Protein AF-A0A7X5TL36-F1 (afdb_monomer_lite)

Sequence (225 aa):
MQFSDALNAWIVAHNDGSRLSLSFYPPDFSTKIYNDVQLSTSTVEGPGIVSRPDKHSVASSTGQCSTLPIDVINATARNFPRMSPTNLAHIGIDVSAGMNCESMLPSQIANIYEGYGIKAAGLPLTFVVSGTRFQVDSIRPMKFLTKNFIEVTPEIFHAIPYGASLKVGAPVIGTTGQPAAFLLESAKWSVSGPKIIRDNKSSIKMVPLAEYDSYPTKHSLYLVQ

Foldseek 3Di:
DAAELLVCWDWDWDDPPFWTWIFTAHPVRPDTPDDIDTDPAGADDDKDKDDDPVRHFAADQQQDSLKGKIKIWGFRAADPPVRHGDDIDIDIDIDRPVGDPVPRQLQSLLVNQALEFEDEPPDFTFHRHPQATEGEPDCQLVLFLHPHYHYHYPVSVPSRHHDFYQAQQAEWEDEPPAAIFGCTPQATAGEPDCSSCVSSVYDYDYDPPVVVVPGHYDYHRYTDD

Radius of gyration: 21.25 Å; chains: 1; bounding box: 60×35×55 Å

Structure (mmCIF, N/CA/C/O backbone):
data_AF-A0A7X5TL36-F1
#
_entry.id   AF-A0A7X5TL36-F1
#
loop_
_atom_site.group_PDB
_atom_site.id
_atom_site.type_symbol
_atom_site.label_atom_id
_atom_site.label_alt_id
_atom_site.label_comp_id
_atom_site.label_asym_id
_atom_site.label_entity_id
_atom_site.label_seq_id
_atom_site.pdbx_PDB_ins_code
_atom_site.Cartn_x
_atom_site.Cartn_y
_atom_site.Cartn_z
_atom_site.occupancy
_atom_site.B_iso_or_equiv
_atom_site.auth_seq_id
_atom_site.auth_comp_id
_atom_site.auth_asym_id
_atom_site.auth_atom_id
_atom_site.pdbx_PDB_model_num
ATOM 1 N N . MET A 1 1 ? 10.780 -10.299 -10.315 1.00 92.94 1 MET A N 1
ATOM 2 C CA . MET A 1 1 ? 9.475 -9.882 -10.867 1.00 92.94 1 MET A CA 1
ATOM 3 C C . MET A 1 1 ? 8.684 -9.131 -9.806 1.00 92.94 1 MET A C 1
ATOM 5 O O . MET A 1 1 ? 8.943 -9.357 -8.626 1.00 92.94 1 MET A O 1
ATOM 9 N N . GLN A 1 2 ? 7.755 -8.277 -10.226 1.00 96.69 2 GLN A N 1
ATOM 10 C CA . GLN A 1 2 ? 6.767 -7.615 -9.366 1.00 96.69 2 GLN A CA 1
ATOM 11 C C . GLN A 1 2 ? 5.399 -7.595 -10.059 1.00 96.69 2 GLN A C 1
ATOM 13 O O . GLN A 1 2 ? 5.351 -7.685 -11.285 1.00 96.69 2 GLN A O 1
ATOM 18 N N . PHE A 1 3 ? 4.315 -7.453 -9.306 1.00 96.81 3 PHE A N 1
ATOM 19 C CA . PHE A 1 3 ? 2.972 -7.231 -9.833 1.00 96.81 3 PHE A CA 1
ATOM 20 C C . PHE A 1 3 ? 2.618 -5.744 -9.790 1.00 96.81 3 PHE A C 1
ATOM 22 O O . PHE A 1 3 ? 2.710 -5.116 -8.742 1.00 96.81 3 PHE A O 1
ATOM 29 N N . SER A 1 4 ? 2.200 -5.166 -10.908 1.00 94.69 4 SER A N 1
ATOM 30 C CA . SER A 1 4 ? 1.692 -3.799 -10.947 1.00 94.69 4 SER A CA 1
ATOM 31 C C . SER A 1 4 ? 0.177 -3.813 -10.866 1.00 94.69 4 SER A C 1
ATOM 33 O O . SER A 1 4 ? -0.483 -4.248 -11.808 1.00 94.69 4 SER A O 1
ATOM 35 N N . ASP A 1 5 ? -0.378 -3.276 -9.780 1.00 93.81 5 ASP A N 1
ATOM 36 C CA . ASP A 1 5 ? -1.821 -3.046 -9.680 1.00 93.81 5 ASP A CA 1
ATOM 37 C C . ASP A 1 5 ? -2.296 -2.053 -10.741 1.00 93.81 5 ASP A C 1
ATOM 39 O O . ASP A 1 5 ? -3.339 -2.250 -11.350 1.00 93.81 5 ASP A O 1
ATOM 43 N N . ALA A 1 6 ? -1.501 -1.022 -11.033 1.00 91.50 6 ALA A N 1
ATOM 44 C CA . ALA A 1 6 ? -1.841 0.000 -12.018 1.00 91.50 6 ALA A CA 1
ATOM 45 C C . ALA A 1 6 ? -1.978 -0.569 -13.446 1.00 91.50 6 ALA A C 1
ATOM 47 O O . ALA A 1 6 ? -2.883 -0.177 -14.179 1.00 91.50 6 ALA A O 1
ATOM 48 N N . LEU A 1 7 ? -1.143 -1.546 -13.821 1.00 91.50 7 LEU A N 1
ATOM 49 C CA . LEU A 1 7 ? -1.232 -2.234 -15.119 1.00 91.50 7 LEU A CA 1
ATOM 50 C C . LEU A 1 7 ? -2.043 -3.532 -15.079 1.00 91.50 7 LEU A C 1
ATOM 52 O O . LEU A 1 7 ? -2.303 -4.104 -16.136 1.00 91.50 7 LEU A O 1
ATOM 56 N N . ASN A 1 8 ? -2.402 -4.015 -13.887 1.00 91.50 8 ASN A N 1
ATOM 57 C CA . ASN A 1 8 ? -2.907 -5.368 -13.662 1.00 91.50 8 ASN A CA 1
ATOM 58 C C . ASN A 1 8 ? -2.019 -6.428 -14.348 1.00 91.50 8 ASN A C 1
ATOM 60 O O . ASN A 1 8 ? -2.496 -7.265 -15.114 1.00 91.50 8 ASN A O 1
ATOM 64 N N . ALA A 1 9 ? -0.702 -6.335 -14.138 1.00 94.31 9 ALA A N 1
ATOM 65 C CA . ALA A 1 9 ? 0.283 -7.098 -14.900 1.00 94.31 9 ALA A CA 1
ATOM 66 C C . ALA A 1 9 ? 1.555 -7.411 -14.104 1.00 94.31 9 ALA A C 1
ATOM 68 O O . ALA A 1 9 ? 2.030 -6.611 -13.299 1.00 94.31 9 ALA A O 1
ATOM 69 N N . TRP A 1 10 ? 2.164 -8.556 -14.398 1.00 96.62 10 TRP A N 1
ATOM 70 C CA . TRP A 1 10 ? 3.504 -8.915 -13.958 1.00 96.62 10 TRP A CA 1
ATOM 71 C C . TRP A 1 10 ? 4.568 -8.192 -14.772 1.00 96.62 10 TRP A C 1
ATOM 73 O O . TRP A 1 10 ? 4.559 -8.209 -16.001 1.00 96.62 10 TRP A O 1
ATOM 83 N N . ILE A 1 11 ? 5.544 -7.634 -14.066 1.00 96.38 11 ILE A N 1
ATOM 84 C CA . ILE A 1 11 ? 6.731 -7.003 -14.632 1.00 96.38 11 ILE A CA 1
ATOM 85 C C . ILE A 1 11 ? 7.924 -7.886 -14.315 1.00 96.38 11 ILE A C 1
ATOM 87 O O . ILE A 1 11 ? 8.276 -8.132 -13.152 1.00 96.38 11 ILE A O 1
ATOM 91 N N . VAL A 1 12 ? 8.557 -8.370 -15.373 1.00 95.31 12 VAL A N 1
ATOM 92 C CA . VAL A 1 12 ? 9.685 -9.288 -15.300 1.00 95.31 12 VAL A CA 1
ATOM 93 C C . VAL A 1 12 ? 10.910 -8.578 -15.846 1.00 95.31 12 VAL A C 1
ATOM 95 O O . VAL A 1 12 ? 11.010 -8.345 -17.046 1.00 95.31 12 VAL A O 1
ATOM 98 N N . ALA A 1 13 ? 11.843 -8.251 -14.955 1.00 94.00 13 ALA A N 1
ATOM 99 C CA . ALA A 1 13 ? 13.184 -7.854 -15.349 1.00 94.00 13 ALA A CA 1
ATOM 100 C C . ALA A 1 13 ? 13.992 -9.107 -15.704 1.00 94.00 13 ALA A C 1
ATOM 102 O O . ALA A 1 13 ? 14.014 -10.066 -14.927 1.00 94.00 13 ALA A O 1
ATOM 103 N N . HIS A 1 14 ? 14.646 -9.104 -16.860 1.00 91.44 14 HIS A N 1
ATOM 104 C CA . HIS A 1 14 ? 15.496 -10.198 -17.327 1.00 91.44 14 HIS A CA 1
ATOM 105 C C . HIS A 1 14 ? 16.650 -9.676 -18.188 1.00 91.44 14 HIS A C 1
ATOM 107 O O . HIS A 1 14 ? 16.689 -8.502 -18.548 1.00 91.44 14 HIS A O 1
ATOM 113 N N . ASN A 1 15 ? 17.623 -10.541 -18.464 1.00 86.19 15 ASN A N 1
ATOM 114 C CA . ASN A 1 15 ? 18.754 -10.247 -19.338 1.00 86.19 15 ASN A CA 1
ATOM 115 C C . ASN A 1 15 ? 18.675 -11.156 -20.569 1.00 86.19 15 ASN A C 1
ATOM 117 O O . ASN A 1 15 ? 18.626 -12.377 -20.418 1.00 86.19 15 ASN A O 1
ATOM 121 N N . ASP A 1 16 ? 18.694 -10.571 -21.764 1.00 74.31 16 ASP A N 1
ATOM 122 C CA . ASP A 1 16 ? 18.611 -11.282 -23.049 1.00 74.31 16 ASP A CA 1
ATOM 123 C C . ASP A 1 16 ? 19.981 -11.699 -23.625 1.00 74.31 16 ASP A C 1
ATOM 125 O O . ASP A 1 16 ? 20.090 -12.102 -24.782 1.00 74.31 16 ASP A O 1
ATOM 129 N N . GLY A 1 17 ? 21.038 -11.623 -22.812 1.00 68.19 17 GLY A N 1
ATOM 130 C CA . GLY A 1 17 ? 22.404 -12.018 -23.161 1.00 68.19 17 GLY A CA 1
ATOM 131 C C . GLY A 1 17 ? 23.364 -10.837 -23.298 1.00 68.19 17 GLY A C 1
ATOM 132 O O . GLY A 1 17 ? 24.575 -11.028 -23.204 1.00 68.19 17 GLY A O 1
ATOM 133 N N . SER A 1 18 ? 22.855 -9.612 -23.452 1.00 67.06 18 SER A N 1
ATOM 134 C CA . SER A 1 18 ? 23.684 -8.399 -23.362 1.00 67.06 18 SER A CA 1
ATOM 135 C C . SER A 1 18 ? 22.949 -7.178 -22.819 1.00 67.06 18 SER A C 1
ATOM 137 O O . SER A 1 18 ? 23.607 -6.226 -22.392 1.00 67.06 18 SER A O 1
ATOM 139 N N . ARG A 1 19 ? 21.610 -7.186 -22.825 1.00 78.06 19 ARG A N 1
ATOM 140 C CA . ARG A 1 19 ? 20.794 -6.050 -22.415 1.00 78.06 19 ARG A CA 1
ATOM 141 C C . ARG A 1 19 ? 19.832 -6.452 -21.318 1.00 78.06 19 ARG A C 1
ATOM 143 O O . ARG A 1 19 ? 19.240 -7.529 -21.306 1.00 78.06 19 ARG A O 1
ATOM 150 N N . LEU A 1 20 ? 19.680 -5.531 -20.383 1.00 88.88 20 LEU A N 1
ATOM 151 C CA . LEU A 1 20 ? 18.661 -5.606 -19.363 1.00 88.88 20 LEU A CA 1
ATOM 152 C C . LEU A 1 20 ? 17.324 -5.164 -19.969 1.00 88.88 20 LEU A C 1
ATOM 154 O O . LEU A 1 20 ? 17.240 -4.078 -20.537 1.00 88.88 20 LEU A O 1
ATOM 158 N N . SER A 1 21 ? 16.292 -5.985 -19.820 1.00 91.62 21 SER A N 1
ATOM 159 C CA . SER A 1 21 ? 14.978 -5.764 -20.422 1.00 91.62 21 SER A CA 1
ATOM 160 C C . SER A 1 21 ? 13.857 -5.988 -19.409 1.00 91.62 21 SER A C 1
ATOM 162 O O . SER A 1 21 ? 13.983 -6.787 -18.477 1.00 91.62 21 SER A O 1
ATOM 164 N N . LEU A 1 22 ? 12.743 -5.282 -19.599 1.00 93.88 22 LEU A N 1
ATOM 165 C CA . LEU A 1 22 ? 11.500 -5.473 -18.855 1.00 93.88 22 LEU A CA 1
ATOM 166 C C . LEU A 1 22 ? 10.426 -6.027 -19.785 1.00 93.88 22 LEU A C 1
ATOM 168 O O . LEU A 1 22 ? 10.114 -5.408 -20.799 1.00 93.88 22 LEU A O 1
ATOM 172 N N . SER A 1 23 ? 9.833 -7.154 -19.407 1.00 94.56 23 SER A N 1
ATOM 173 C CA . SER A 1 23 ? 8.655 -7.720 -20.068 1.00 94.56 23 SER A CA 1
ATOM 174 C C . SER A 1 23 ? 7.420 -7.591 -19.186 1.00 94.56 23 SER A C 1
ATOM 176 O O . SER A 1 23 ? 7.511 -7.681 -17.960 1.00 94.56 23 SER A O 1
ATOM 178 N N . PHE A 1 24 ? 6.263 -7.440 -19.827 1.00 95.31 24 PHE A N 1
ATOM 179 C CA . PHE A 1 24 ? 4.980 -7.218 -19.168 1.00 95.31 24 PHE A CA 1
ATOM 180 C C . PHE A 1 24 ? 4.013 -8.335 -19.538 1.00 95.31 24 PHE A C 1
ATOM 182 O O . PHE A 1 24 ? 3.717 -8.525 -20.719 1.00 95.31 24 PHE A O 1
ATOM 189 N N . TYR A 1 25 ? 3.520 -9.055 -18.535 1.00 96.62 25 TYR A N 1
ATOM 190 C CA . TYR A 1 25 ? 2.617 -10.188 -18.708 1.00 96.62 25 TYR A CA 1
ATOM 191 C C . TYR A 1 25 ? 1.310 -9.973 -17.942 1.00 96.62 25 TYR A C 1
ATOM 193 O O . TYR A 1 25 ? 1.340 -9.441 -16.836 1.00 96.62 25 TYR A O 1
ATOM 201 N N . PRO A 1 26 ? 0.167 -10.419 -18.475 1.00 95.62 26 PRO A N 1
ATOM 202 C CA . PRO A 1 26 ? -1.085 -10.461 -17.733 1.00 95.62 26 PRO A CA 1
ATOM 203 C C . PRO A 1 26 ? -0.975 -11.436 -16.546 1.00 95.62 26 PRO A C 1
ATOM 205 O O . PRO A 1 26 ? -0.032 -12.234 -16.492 1.00 95.62 26 PRO A O 1
ATOM 208 N N . PRO A 1 27 ? -1.928 -11.418 -15.594 1.00 94.94 27 PRO A N 1
ATOM 209 C CA . PRO A 1 27 ? -1.871 -12.262 -14.399 1.00 94.94 27 PRO A CA 1
ATOM 210 C C . PRO A 1 27 ? -1.764 -13.766 -14.698 1.00 94.94 27 PRO A C 1
ATOM 212 O O . PRO A 1 27 ? -1.204 -14.506 -13.893 1.00 94.94 27 PRO A O 1
ATOM 215 N N . ASP A 1 28 ? -2.264 -14.201 -15.858 1.00 95.69 28 ASP A N 1
ATOM 216 C CA . ASP A 1 28 ? -2.244 -15.587 -16.336 1.00 95.69 28 ASP A CA 1
ATOM 217 C C . ASP A 1 28 ? -1.003 -15.956 -17.175 1.00 95.69 28 ASP A C 1
ATOM 219 O O . ASP A 1 28 ? -0.885 -17.098 -17.614 1.00 95.69 28 ASP A O 1
ATOM 223 N N . PHE A 1 29 ? -0.078 -15.014 -17.401 1.00 95.50 29 PHE A N 1
ATOM 224 C CA . PHE A 1 29 ? 1.130 -15.185 -18.221 1.00 95.50 29 PHE A CA 1
ATOM 225 C C . PHE A 1 29 ? 0.891 -15.627 -19.678 1.00 95.50 29 PHE A C 1
ATOM 227 O O . PHE A 1 29 ? 1.817 -16.106 -20.331 1.00 95.50 29 PHE A O 1
ATOM 234 N N . SER A 1 30 ? -0.315 -15.436 -20.217 1.00 94.88 30 SER A N 1
ATOM 235 C CA . SER A 1 30 ? -0.697 -15.925 -21.550 1.00 94.88 30 SER A CA 1
ATOM 236 C C . SER A 1 30 ? 0.166 -15.369 -22.693 1.00 94.88 30 SER A C 1
ATOM 238 O O . SER A 1 30 ? 0.769 -16.129 -23.449 1.00 94.88 30 SER A O 1
ATOM 240 N N . THR A 1 31 ? 0.248 -14.045 -22.836 1.00 93.62 31 THR A N 1
ATOM 241 C CA . THR A 1 31 ? 1.088 -13.372 -23.840 1.00 93.62 31 THR A CA 1
ATOM 242 C C . THR A 1 31 ? 1.569 -12.021 -23.331 1.00 93.62 31 THR A C 1
ATOM 244 O O . THR A 1 31 ? 0.909 -11.402 -22.500 1.00 93.62 31 THR A O 1
ATOM 247 N N . LYS A 1 32 ? 2.705 -11.526 -23.836 1.00 93.62 32 LYS A N 1
ATOM 248 C CA . LYS A 1 32 ? 3.169 -10.173 -23.503 1.00 93.62 32 LYS A CA 1
ATOM 249 C C . LYS A 1 32 ? 2.115 -9.138 -23.910 1.00 93.62 32 LYS A C 1
ATOM 251 O O . LYS A 1 32 ? 1.611 -9.187 -25.030 1.00 93.62 32 LYS A O 1
ATOM 256 N N . ILE A 1 33 ? 1.817 -8.201 -23.010 1.00 92.06 33 ILE A N 1
ATOM 257 C CA . ILE A 1 33 ? 0.837 -7.119 -23.245 1.00 92.06 33 ILE A CA 1
ATOM 258 C C . ILE A 1 33 ? 1.480 -5.834 -23.780 1.00 92.06 33 ILE A C 1
ATOM 260 O O . ILE A 1 33 ? 0.792 -5.001 -24.360 1.00 92.06 33 ILE A O 1
ATOM 264 N N . TYR A 1 34 ? 2.800 -5.698 -23.632 1.00 90.25 34 TYR A N 1
ATOM 265 C 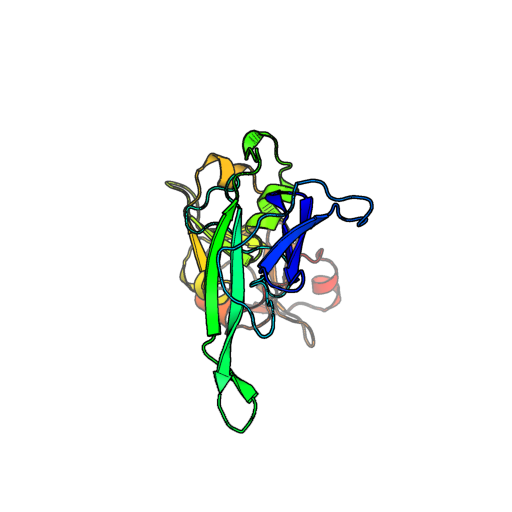CA . TYR A 1 34 ? 3.594 -4.591 -24.165 1.00 90.25 34 TYR A CA 1
ATOM 266 C C . TYR A 1 34 ? 4.908 -5.110 -24.756 1.00 90.25 34 TYR A C 1
ATOM 268 O O . TYR A 1 34 ? 5.369 -6.202 -24.412 1.00 90.25 34 TYR A O 1
ATOM 276 N N . ASN A 1 35 ? 5.524 -4.305 -25.627 1.00 90.56 35 ASN A N 1
ATOM 277 C CA . ASN A 1 35 ? 6.887 -4.551 -26.094 1.00 90.56 35 ASN A CA 1
ATOM 278 C C . ASN A 1 35 ? 7.879 -4.479 -24.929 1.00 90.56 35 ASN A C 1
ATOM 280 O O . ASN A 1 35 ? 7.664 -3.741 -23.964 1.00 90.56 35 ASN A O 1
ATOM 284 N N . ASP A 1 36 ? 8.983 -5.215 -25.049 1.00 91.19 36 ASP A N 1
ATOM 285 C CA . ASP A 1 36 ? 10.030 -5.177 -24.035 1.00 91.19 36 ASP A CA 1
ATOM 286 C C . ASP A 1 36 ? 10.654 -3.779 -23.958 1.00 91.19 36 ASP A C 1
ATOM 288 O O . ASP A 1 36 ? 11.031 -3.188 -24.974 1.00 91.19 36 ASP A O 1
ATOM 292 N N . VAL A 1 37 ? 10.794 -3.264 -22.739 1.00 90.56 37 VAL A N 1
ATOM 293 C CA . VAL A 1 37 ? 11.504 -2.008 -22.485 1.00 90.56 37 VAL A CA 1
ATOM 294 C C . VAL A 1 37 ? 12.964 -2.339 -22.217 1.00 90.56 37 VAL A C 1
ATOM 296 O O . VAL A 1 37 ? 13.280 -2.989 -21.222 1.00 90.56 37 VAL A O 1
ATOM 299 N N . GLN A 1 38 ? 13.852 -1.895 -23.105 1.00 89.69 38 GLN A N 1
ATOM 300 C CA . GLN A 1 38 ? 15.295 -2.065 -22.939 1.00 89.69 38 GLN A CA 1
ATOM 301 C C . GLN A 1 38 ? 15.854 -0.979 -22.020 1.00 89.69 38 GLN A C 1
ATOM 303 O O . GLN A 1 38 ? 15.659 0.212 -22.259 1.00 89.69 38 GLN A O 1
ATOM 308 N N . LEU A 1 39 ? 16.587 -1.393 -20.992 1.00 87.38 39 LEU A N 1
ATOM 309 C CA . LEU A 1 39 ? 17.289 -0.505 -20.077 1.00 87.38 39 LEU A CA 1
ATOM 310 C C . LEU A 1 39 ? 18.730 -0.319 -20.559 1.00 87.38 39 LEU A C 1
ATOM 312 O O . LEU A 1 39 ? 19.446 -1.282 -20.835 1.00 87.38 39 LEU A O 1
ATOM 316 N N . SER A 1 40 ? 19.168 0.936 -20.657 1.00 79.12 40 SER A N 1
ATOM 317 C CA . SER A 1 40 ? 20.491 1.315 -21.159 1.00 79.12 40 SER A CA 1
ATOM 318 C C . SER A 1 40 ? 21.584 1.102 -20.106 1.00 79.12 40 SER A C 1
ATOM 320 O O . SER A 1 40 ? 22.181 2.058 -19.613 1.00 79.12 40 SER A O 1
ATOM 322 N N . THR A 1 41 ? 21.837 -0.151 -19.735 1.00 75.69 41 THR A N 1
ATOM 323 C CA . THR A 1 41 ? 22.893 -0.521 -18.787 1.00 75.69 41 THR A CA 1
ATOM 324 C C . THR A 1 41 ? 23.599 -1.799 -19.215 1.00 75.69 41 THR A C 1
ATOM 326 O O . THR A 1 41 ? 22.997 -2.681 -19.832 1.00 75.69 41 THR A O 1
ATOM 329 N N . SER A 1 42 ? 24.874 -1.924 -18.849 1.00 78.81 42 SER A N 1
ATOM 330 C CA . SER A 1 42 ? 25.536 -3.223 -18.850 1.00 78.81 42 SER A CA 1
ATOM 331 C C . SER A 1 42 ? 25.009 -4.057 -17.685 1.00 78.81 42 SER A C 1
ATOM 333 O O . SER A 1 42 ? 24.679 -3.542 -16.618 1.00 78.81 42 SER A O 1
ATOM 335 N N . THR A 1 43 ? 24.935 -5.370 -17.860 1.00 81.69 43 THR A N 1
ATOM 336 C CA . THR A 1 43 ? 24.569 -6.278 -16.775 1.00 81.69 43 THR A CA 1
ATOM 337 C C . THR A 1 43 ? 25.446 -7.514 -16.826 1.00 81.69 43 THR A C 1
ATOM 339 O O . THR A 1 43 ? 25.640 -8.111 -17.883 1.00 81.69 43 THR A O 1
ATOM 342 N N . VAL A 1 44 ? 26.028 -7.872 -15.684 1.00 84.38 44 VAL A N 1
ATOM 343 C CA . VAL A 1 44 ? 26.839 -9.089 -15.553 1.00 84.38 44 VAL A CA 1
ATOM 344 C C . VAL A 1 44 ? 26.156 -10.141 -14.694 1.00 84.38 44 VAL A C 1
ATOM 346 O O . VAL A 1 44 ? 26.419 -11.327 -14.876 1.00 84.38 44 VAL A O 1
ATOM 349 N N . GLU A 1 45 ? 25.305 -9.715 -13.762 1.00 82.31 45 GLU A N 1
ATOM 350 C CA . GLU A 1 45 ? 24.495 -10.563 -12.893 1.00 82.31 45 GLU A CA 1
ATOM 351 C C . GLU A 1 45 ? 23.281 -9.774 -12.383 1.00 82.31 45 GLU A C 1
ATOM 353 O O . GLU A 1 45 ? 23.324 -8.546 -12.252 1.00 82.31 45 GLU A O 1
ATOM 358 N N . GLY A 1 46 ? 22.198 -10.490 -12.095 1.00 75.12 46 GLY A N 1
ATOM 359 C CA . GLY A 1 46 ? 20.868 -9.928 -11.883 1.00 75.12 46 GLY A CA 1
ATOM 360 C C . GLY A 1 46 ? 19.962 -10.194 -13.093 1.00 75.12 46 GLY A C 1
ATOM 361 O O . GLY A 1 46 ? 20.305 -11.038 -13.927 1.00 75.12 46 GLY A O 1
ATOM 362 N N . PRO A 1 47 ? 18.819 -9.495 -13.220 1.00 88.62 47 PRO A N 1
ATOM 363 C CA . PRO A 1 47 ? 18.371 -8.346 -12.419 1.00 88.62 47 PRO A CA 1
ATOM 364 C C . PRO A 1 47 ? 17.469 -8.678 -11.221 1.00 88.62 47 PRO A C 1
ATOM 366 O O . PRO A 1 47 ? 16.621 -9.569 -11.267 1.00 88.62 47 PRO A O 1
ATOM 369 N N . GLY A 1 48 ? 17.598 -7.876 -10.166 1.00 91.44 48 GLY A N 1
ATOM 370 C CA . GLY A 1 48 ? 16.584 -7.732 -9.127 1.00 91.44 48 GLY A CA 1
ATOM 371 C C . GLY A 1 48 ? 15.648 -6.575 -9.467 1.00 91.44 48 GLY A C 1
ATOM 372 O O . GLY A 1 48 ? 16.092 -5.548 -9.962 1.00 91.44 48 GLY A O 1
ATOM 373 N N . ILE A 1 49 ? 14.358 -6.725 -9.190 1.00 94.81 49 ILE A N 1
ATOM 374 C CA . ILE A 1 49 ? 13.377 -5.637 -9.288 1.00 94.81 49 ILE A CA 1
ATOM 375 C C . ILE A 1 49 ? 12.934 -5.282 -7.874 1.00 94.81 49 ILE A C 1
ATOM 377 O O . ILE A 1 49 ? 12.657 -6.182 -7.073 1.00 94.81 49 ILE A O 1
ATOM 381 N N . VAL A 1 50 ? 12.934 -3.993 -7.553 1.00 95.06 50 VAL A N 1
ATOM 382 C CA . VAL A 1 50 ? 12.446 -3.499 -6.267 1.00 95.06 50 VAL A CA 1
ATOM 383 C C . VAL A 1 50 ? 10.940 -3.683 -6.243 1.00 95.06 50 VAL A C 1
ATOM 385 O O . VAL A 1 50 ? 10.261 -3.371 -7.210 1.00 95.06 50 VAL A O 1
ATOM 388 N N . SER A 1 51 ? 10.424 -4.208 -5.140 1.00 96.12 51 SER A N 1
ATOM 389 C CA . SER A 1 51 ? 8.995 -4.393 -4.930 1.00 96.12 51 SER A CA 1
ATOM 390 C C . SER A 1 51 ? 8.670 -4.160 -3.463 1.00 96.12 51 SER A C 1
ATOM 392 O O . SER A 1 51 ? 9.538 -4.268 -2.590 1.00 96.12 51 SER A O 1
ATOM 394 N N . ARG A 1 52 ? 7.391 -3.949 -3.170 1.00 93.94 52 ARG A N 1
ATOM 395 C CA . ARG A 1 52 ? 6.864 -4.120 -1.818 1.00 93.94 52 ARG A CA 1
ATOM 396 C C . ARG A 1 52 ? 7.076 -5.568 -1.324 1.00 93.94 52 ARG A C 1
ATOM 398 O O . ARG A 1 52 ? 7.332 -6.470 -2.138 1.00 93.94 52 ARG A O 1
ATOM 405 N N . PRO A 1 53 ? 6.977 -5.826 -0.003 1.00 90.75 53 PRO A N 1
ATOM 406 C CA . PRO A 1 53 ? 7.128 -7.172 0.559 1.00 90.75 53 PRO A CA 1
ATOM 407 C C . PRO A 1 53 ? 6.149 -8.214 -0.003 1.00 90.75 53 PRO A C 1
ATOM 409 O O . PRO A 1 53 ? 6.507 -9.383 -0.114 1.00 90.75 53 PRO A O 1
ATOM 412 N N . ASP A 1 54 ? 4.952 -7.788 -0.408 1.00 91.06 54 ASP A N 1
ATOM 413 C CA . ASP A 1 54 ? 3.913 -8.603 -1.057 1.00 91.06 54 ASP A CA 1
ATOM 414 C C . ASP A 1 54 ? 4.176 -8.859 -2.556 1.00 91.06 54 ASP A C 1
ATOM 416 O O . ASP A 1 54 ? 3.366 -9.496 -3.219 1.00 91.06 54 ASP A O 1
ATOM 420 N N . LYS A 1 55 ? 5.321 -8.405 -3.087 1.00 95.50 55 LYS A N 1
ATOM 421 C CA . LYS A 1 55 ? 5.715 -8.459 -4.507 1.00 95.50 55 LYS A CA 1
ATOM 422 C C . LYS A 1 55 ? 4.929 -7.546 -5.438 1.00 95.50 55 LYS A C 1
ATOM 424 O O . LYS A 1 55 ? 5.089 -7.675 -6.649 1.00 95.50 55 LYS A O 1
ATOM 429 N N . HIS A 1 56 ? 4.184 -6.581 -4.914 1.00 96.50 56 HIS A N 1
ATOM 430 C CA . HIS A 1 56 ? 3.569 -5.544 -5.733 1.00 96.50 56 HIS A CA 1
ATOM 431 C C . HIS A 1 56 ? 4.524 -4.369 -5.993 1.00 96.50 56 HIS A C 1
ATOM 433 O O . HIS A 1 56 ? 5.522 -4.181 -5.289 1.00 96.50 56 HIS A O 1
ATOM 439 N N . SER A 1 57 ? 4.223 -3.579 -7.018 1.00 95.56 57 SER A N 1
ATOM 440 C CA . SER A 1 57 ? 4.942 -2.352 -7.343 1.00 95.56 57 SER A CA 1
ATOM 441 C C . SER A 1 57 ? 4.853 -1.326 -6.218 1.00 95.56 57 SER A C 1
ATOM 443 O O . SER A 1 57 ? 3.869 -1.249 -5.483 1.00 95.56 57 SER A O 1
ATOM 445 N N . VAL A 1 58 ? 5.903 -0.520 -6.086 1.00 95.12 58 VAL A N 1
ATOM 446 C CA . VAL A 1 58 ? 5.893 0.639 -5.190 1.00 95.12 58 VAL A CA 1
ATOM 447 C C . VAL A 1 58 ? 5.027 1.752 -5.787 1.00 95.12 58 VAL A C 1
ATOM 449 O O . VAL A 1 58 ? 4.926 1.888 -7.007 1.00 95.12 58 VAL A O 1
ATOM 452 N N . ALA A 1 59 ? 4.384 2.548 -4.936 1.00 94.12 59 ALA A N 1
ATOM 453 C CA . ALA A 1 59 ? 3.600 3.694 -5.386 1.00 94.12 59 ALA A CA 1
ATOM 454 C C . ALA A 1 59 ? 4.512 4.845 -5.849 1.00 94.12 59 ALA A C 1
ATOM 456 O O . ALA A 1 59 ? 5.604 5.034 -5.306 1.00 94.12 59 ALA A O 1
ATOM 457 N N . SER A 1 60 ? 4.053 5.639 -6.826 1.00 92.56 60 SER A N 1
ATOM 458 C CA . SER A 1 60 ? 4.784 6.825 -7.292 1.00 92.56 60 SER A CA 1
ATOM 459 C C . SER A 1 60 ? 4.990 7.830 -6.159 1.00 92.56 60 SER A C 1
ATOM 461 O O . SER A 1 60 ? 4.055 8.160 -5.428 1.00 92.56 60 SER A O 1
ATOM 463 N N . SER A 1 61 ? 6.199 8.383 -6.059 1.00 89.69 61 SER A N 1
ATOM 464 C CA . SER A 1 61 ? 6.531 9.447 -5.102 1.00 89.69 61 SER A CA 1
ATOM 465 C C . SER A 1 61 ? 5.752 10.742 -5.355 1.00 89.69 61 SER A C 1
ATOM 467 O O . SER A 1 61 ? 5.529 11.513 -4.426 1.00 89.69 61 SER A O 1
ATOM 469 N N . THR A 1 62 ? 5.292 10.957 -6.592 1.00 88.50 62 THR A N 1
ATOM 470 C CA . THR A 1 62 ? 4.409 12.075 -6.974 1.00 88.50 62 THR A CA 1
ATOM 471 C C . THR A 1 62 ? 2.946 11.837 -6.597 1.00 88.50 62 THR A C 1
ATOM 473 O O . THR A 1 62 ? 2.104 12.708 -6.801 1.00 88.50 62 THR A O 1
ATOM 476 N N . GLY A 1 63 ? 2.629 10.634 -6.110 1.00 86.56 63 GLY A N 1
ATOM 477 C CA . GLY A 1 63 ? 1.286 10.205 -5.748 1.00 86.56 63 GLY A CA 1
ATOM 478 C C . GLY A 1 63 ? 0.316 10.051 -6.904 1.00 86.56 63 GLY A C 1
ATOM 479 O O . GLY A 1 63 ? -0.854 9.771 -6.660 1.00 86.56 63 GLY A O 1
ATOM 480 N N . GLN A 1 64 ? 0.774 10.173 -8.147 1.00 88.62 64 GLN A N 1
ATOM 481 C CA . GLN A 1 64 ? -0.036 9.886 -9.321 1.00 88.62 64 GLN A CA 1
ATOM 482 C C . GLN A 1 64 ? -0.131 8.378 -9.543 1.00 88.62 64 GLN A C 1
ATOM 484 O O . GLN A 1 64 ? 0.882 7.686 -9.608 1.00 88.62 64 GLN A O 1
ATOM 489 N N . CYS A 1 65 ? -1.349 7.868 -9.707 1.00 87.81 65 CYS A N 1
ATOM 490 C CA . CYS A 1 65 ? -1.570 6.454 -10.010 1.00 87.81 65 CYS A CA 1
ATOM 491 C C . CYS A 1 65 ? -1.422 6.132 -11.515 1.00 87.81 65 CYS A C 1
ATOM 493 O O . CYS A 1 65 ? -1.374 4.969 -11.905 1.00 87.81 65 CYS A O 1
ATOM 495 N N . SER A 1 66 ? -1.306 7.164 -12.361 1.00 87.81 66 SER A N 1
ATOM 496 C CA . SER A 1 66 ? -1.028 7.072 -13.802 1.00 87.81 66 SER A CA 1
ATOM 497 C C . SER A 1 66 ? 0.447 6.828 -14.134 1.00 87.81 66 SER A C 1
ATOM 499 O O . SER A 1 66 ? 0.796 6.650 -15.301 1.00 87.81 66 SER A O 1
ATOM 501 N N . THR A 1 67 ? 1.313 6.840 -13.120 1.00 90.31 67 THR A N 1
ATOM 502 C CA . THR A 1 67 ? 2.759 6.683 -13.265 1.00 90.31 67 THR A CA 1
ATOM 503 C C . THR A 1 67 ? 3.213 5.512 -12.414 1.00 90.31 67 THR A C 1
ATOM 505 O O . THR A 1 67 ? 2.972 5.470 -11.209 1.00 90.31 67 THR A O 1
ATOM 508 N N . LEU A 1 68 ? 3.884 4.560 -13.051 1.00 92.44 68 LEU A N 1
ATOM 509 C CA . LEU A 1 68 ? 4.403 3.370 -12.408 1.00 92.44 68 LEU A CA 1
ATOM 510 C C . LEU A 1 68 ? 5.928 3.461 -12.298 1.00 92.44 68 LEU A C 1
ATOM 512 O O . LEU A 1 68 ? 6.601 3.262 -13.314 1.00 92.44 68 LEU A O 1
ATOM 516 N N . PRO A 1 69 ? 6.479 3.710 -11.099 1.00 94.06 69 PRO A N 1
ATOM 517 C CA . PRO A 1 69 ? 7.913 3.606 -10.887 1.00 94.06 69 PRO A CA 1
ATOM 518 C C . PRO A 1 69 ? 8.345 2.136 -10.941 1.00 94.06 69 PRO A C 1
ATOM 520 O O . PRO A 1 69 ? 7.732 1.246 -10.339 1.00 94.06 69 PRO A O 1
ATOM 523 N N . ILE A 1 70 ? 9.418 1.872 -11.675 1.00 94.81 70 ILE A N 1
ATOM 524 C CA . ILE A 1 70 ? 10.070 0.570 -11.741 1.00 94.81 70 ILE A CA 1
ATOM 525 C C . ILE A 1 70 ? 11.550 0.783 -11.479 1.00 94.81 70 ILE A C 1
ATOM 527 O O . ILE A 1 70 ? 12.268 1.350 -12.300 1.00 94.81 70 ILE A O 1
ATOM 531 N N . ASP A 1 71 ? 11.998 0.257 -10.350 1.00 94.69 71 ASP A N 1
ATOM 532 C CA . ASP A 1 71 ? 13.388 0.298 -9.934 1.00 94.69 71 ASP A CA 1
ATOM 533 C C . ASP A 1 71 ? 14.027 -1.080 -10.121 1.00 94.69 71 ASP A C 1
ATOM 535 O O . ASP A 1 71 ? 13.537 -2.105 -9.630 1.00 94.69 71 ASP A O 1
ATOM 539 N N . VAL A 1 72 ? 15.141 -1.112 -10.845 1.00 94.19 72 VAL A N 1
ATOM 540 C CA . VAL A 1 72 ? 15.901 -2.324 -11.146 1.00 94.19 72 VAL A CA 1
ATOM 541 C C . VAL A 1 72 ? 17.300 -2.208 -10.563 1.00 94.19 72 VAL A C 1
ATOM 543 O O . VAL A 1 72 ? 17.959 -1.175 -10.672 1.00 94.19 72 VAL A O 1
ATOM 546 N N . ILE A 1 73 ? 17.760 -3.288 -9.941 1.00 92.25 73 ILE A N 1
ATOM 547 C CA . ILE A 1 73 ? 19.097 -3.413 -9.375 1.00 92.25 73 ILE A CA 1
ATOM 548 C C . ILE A 1 73 ? 19.836 -4.514 -10.122 1.00 92.25 73 ILE A C 1
ATOM 550 O O . ILE A 1 73 ? 19.346 -5.640 -10.250 1.00 92.25 73 ILE A O 1
ATOM 554 N N . ASN A 1 74 ? 21.041 -4.215 -10.589 1.00 92.00 74 ASN A N 1
ATOM 555 C CA . ASN A 1 74 ? 21.891 -5.195 -11.250 1.00 92.00 74 ASN A CA 1
ATOM 556 C C . ASN A 1 74 ? 23.371 -4.937 -10.962 1.00 92.00 74 ASN A C 1
ATOM 558 O O . ASN A 1 74 ? 23.777 -3.816 -10.664 1.00 92.00 74 ASN A O 1
AT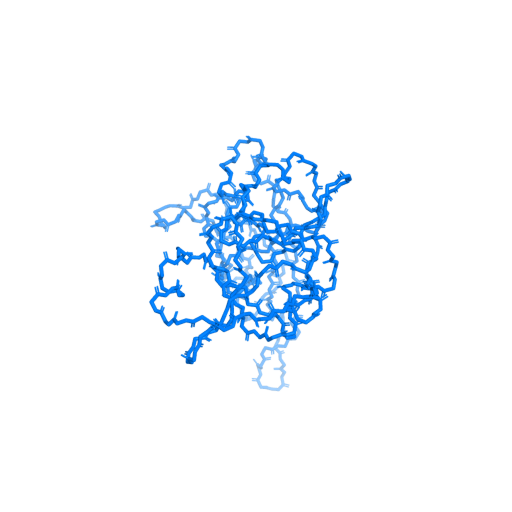OM 562 N N . ALA A 1 75 ? 24.195 -5.976 -11.067 1.00 90.56 75 ALA A N 1
ATOM 563 C CA . ALA A 1 75 ? 25.641 -5.807 -11.066 1.00 90.56 75 ALA A CA 1
ATOM 564 C C . ALA A 1 75 ? 26.111 -5.436 -12.476 1.00 90.56 75 ALA A C 1
ATOM 566 O O . ALA A 1 75 ? 25.673 -6.035 -13.463 1.00 90.56 75 ALA A O 1
ATOM 567 N N . THR A 1 76 ? 27.030 -4.476 -12.569 1.00 89.69 76 THR A N 1
ATOM 568 C CA . THR A 1 76 ? 27.524 -3.947 -13.856 1.00 89.69 76 THR A CA 1
ATOM 569 C C . THR A 1 76 ? 28.976 -4.322 -14.150 1.00 89.69 76 THR A C 1
ATOM 571 O O . THR A 1 76 ? 29.434 -4.149 -15.279 1.00 89.69 76 THR A O 1
ATOM 574 N N . ALA A 1 77 ? 29.703 -4.858 -13.163 1.00 89.12 77 ALA A N 1
ATOM 575 C CA . ALA A 1 77 ? 31.104 -5.245 -13.294 1.00 89.12 77 ALA A CA 1
ATOM 576 C C . ALA A 1 77 ? 31.407 -6.557 -12.560 1.00 89.12 77 ALA A C 1
ATOM 578 O O . ALA A 1 77 ? 30.649 -7.000 -11.699 1.00 89.12 77 ALA A O 1
ATOM 579 N N . ARG A 1 78 ? 32.545 -7.174 -12.888 1.00 89.94 78 ARG A N 1
ATOM 580 C CA . ARG A 1 78 ? 33.117 -8.294 -12.130 1.00 89.94 78 ARG A CA 1
ATOM 581 C C . ARG A 1 78 ? 34.489 -7.892 -11.606 1.00 89.94 78 ARG A C 1
ATOM 583 O O . ARG A 1 78 ? 35.257 -7.257 -12.324 1.00 89.94 78 ARG A O 1
ATOM 590 N N . ASN A 1 79 ? 34.807 -8.251 -10.365 1.00 90.31 79 ASN A N 1
ATOM 591 C CA . ASN A 1 79 ? 36.159 -8.057 -9.841 1.00 90.31 79 ASN A CA 1
ATOM 592 C C . ASN A 1 79 ? 37.117 -9.153 -10.336 1.00 90.31 79 ASN A C 1
ATOM 594 O O . ASN A 1 79 ? 36.712 -10.273 -10.628 1.00 90.31 79 ASN A O 1
ATOM 598 N N . PHE A 1 80 ? 38.413 -8.854 -10.396 1.00 82.25 80 PHE A N 1
ATOM 599 C CA . PHE A 1 80 ? 39.458 -9.847 -10.663 1.00 82.25 80 PHE A CA 1
ATOM 600 C C . PHE A 1 80 ? 40.228 -10.157 -9.366 1.00 82.25 80 PHE A C 1
ATOM 602 O O . PHE A 1 80 ? 40.384 -9.251 -8.545 1.00 82.25 80 PHE A O 1
ATOM 609 N N . PRO A 1 81 ? 40.711 -11.396 -9.128 1.00 88.31 81 PRO A N 1
ATOM 610 C CA . PRO A 1 81 ? 40.592 -12.613 -9.948 1.00 88.31 81 PRO A CA 1
ATOM 611 C C . PRO A 1 81 ? 39.319 -13.428 -9.694 1.00 88.31 81 PRO A C 1
ATOM 613 O O . PRO A 1 81 ? 39.080 -14.422 -10.370 1.00 88.31 81 PRO A O 1
ATOM 616 N N . ARG A 1 82 ? 38.507 -13.046 -8.702 1.00 85.44 82 ARG A N 1
ATOM 617 C CA . ARG A 1 82 ? 37.389 -13.872 -8.218 1.00 85.44 82 ARG A CA 1
ATOM 618 C C . ARG A 1 82 ? 36.158 -13.856 -9.128 1.00 85.44 82 ARG A C 1
ATOM 620 O O . ARG A 1 82 ? 35.232 -14.621 -8.876 1.00 85.44 82 ARG A O 1
ATOM 627 N N . MET A 1 83 ? 36.127 -12.987 -10.141 1.00 87.62 83 MET A N 1
ATOM 628 C CA . MET A 1 83 ? 35.007 -12.787 -11.072 1.00 87.62 83 MET A CA 1
ATOM 629 C C . MET A 1 83 ? 33.665 -12.535 -10.371 1.00 87.62 83 MET A C 1
ATOM 631 O O . MET A 1 83 ? 32.596 -12.761 -10.946 1.00 87.62 83 MET A O 1
ATOM 635 N N . SER A 1 84 ? 33.706 -12.055 -9.126 1.00 89.19 84 SER A N 1
ATOM 636 C CA . SER A 1 84 ? 32.512 -11.806 -8.327 1.00 89.19 84 SER A CA 1
ATOM 637 C C . SER A 1 84 ? 31.805 -10.559 -8.854 1.00 89.19 84 SER A C 1
ATOM 639 O O . SER A 1 84 ? 32.491 -9.578 -9.159 1.00 89.19 84 SER A O 1
ATOM 641 N N . PRO A 1 85 ? 30.467 -10.565 -8.957 1.00 88.88 85 PRO A N 1
ATOM 642 C CA . PRO A 1 85 ? 29.712 -9.385 -9.350 1.00 88.88 85 PRO A CA 1
ATOM 643 C C . PRO A 1 85 ? 29.957 -8.240 -8.377 1.00 88.88 85 PRO A C 1
ATOM 645 O O . PRO A 1 85 ? 29.905 -8.405 -7.158 1.00 88.88 85 PRO A O 1
ATOM 648 N N . THR A 1 86 ? 30.227 -7.072 -8.930 1.00 89.56 86 THR A N 1
ATOM 649 C CA . THR A 1 86 ? 30.450 -5.832 -8.202 1.00 89.56 86 THR A CA 1
ATOM 650 C C . THR A 1 86 ? 29.747 -4.684 -8.916 1.00 89.56 86 THR A C 1
ATOM 652 O O . THR A 1 86 ? 29.117 -4.861 -9.963 1.00 89.56 86 THR A O 1
ATOM 655 N N . ASN A 1 87 ? 29.854 -3.491 -8.327 1.00 90.56 87 ASN A N 1
ATOM 656 C CA . ASN A 1 87 ? 29.291 -2.263 -8.872 1.00 90.56 87 ASN A CA 1
ATOM 657 C C . ASN A 1 87 ? 27.776 -2.387 -9.108 1.00 90.56 87 ASN A C 1
ATOM 659 O O . ASN A 1 87 ? 27.303 -2.413 -10.248 1.00 90.56 87 ASN A O 1
ATOM 663 N N . LEU A 1 88 ? 27.035 -2.534 -8.003 1.00 90.31 88 LEU A N 1
ATOM 664 C CA . LEU A 1 88 ? 25.575 -2.546 -8.019 1.00 90.31 88 LEU A CA 1
ATOM 665 C C . LEU A 1 88 ? 25.072 -1.201 -8.547 1.00 90.31 88 LEU A C 1
ATOM 667 O O . LEU A 1 88 ? 25.320 -0.161 -7.938 1.00 90.31 88 LEU A O 1
ATOM 671 N N . ALA A 1 89 ? 24.374 -1.241 -9.674 1.00 89.62 89 ALA A N 1
ATOM 672 C CA . ALA A 1 89 ? 23.669 -0.107 -10.235 1.00 89.62 89 ALA A CA 1
ATOM 673 C C . ALA A 1 89 ? 22.193 -0.168 -9.848 1.00 89.62 89 ALA A C 1
ATOM 675 O O . ALA A 1 89 ? 21.607 -1.247 -9.741 1.00 89.62 89 ALA A O 1
ATOM 676 N N . HIS A 1 90 ? 21.614 1.013 -9.657 1.00 92.81 90 HIS A N 1
ATOM 677 C CA . HIS A 1 90 ? 20.192 1.223 -9.445 1.00 92.81 90 HIS A CA 1
ATOM 678 C C . HIS A 1 90 ? 19.642 2.042 -10.611 1.00 92.81 90 HIS A C 1
ATOM 680 O O . HIS A 1 90 ? 20.175 3.110 -10.916 1.00 92.81 90 HIS A O 1
ATOM 686 N N . ILE A 1 91 ? 18.612 1.527 -11.274 1.00 91.38 91 ILE A N 1
ATOM 687 C CA . ILE A 1 91 ? 18.020 2.115 -12.475 1.00 91.38 91 ILE A CA 1
ATOM 688 C C . ILE A 1 91 ? 16.530 2.268 -12.226 1.00 91.38 91 ILE A C 1
ATOM 690 O O . ILE A 1 91 ? 15.807 1.273 -12.213 1.00 91.38 91 ILE A O 1
ATOM 694 N N . GLY A 1 92 ? 16.097 3.511 -12.048 1.00 91.69 92 GLY A N 1
ATOM 695 C CA . GLY A 1 92 ? 14.688 3.865 -11.972 1.00 91.69 92 GLY A CA 1
ATOM 696 C C . GLY A 1 92 ? 14.164 4.269 -13.342 1.00 91.69 92 GLY A C 1
ATOM 697 O O . GLY A 1 92 ? 14.806 5.046 -14.054 1.00 91.69 92 GLY A O 1
ATOM 698 N N . ILE A 1 93 ? 13.000 3.748 -13.707 1.00 91.38 93 ILE A N 1
ATOM 699 C CA . ILE A 1 93 ? 12.207 4.243 -14.828 1.00 91.38 93 ILE A CA 1
ATOM 700 C C . ILE A 1 93 ? 10.781 4.516 -14.363 1.00 91.38 93 ILE A C 1
ATOM 702 O O . ILE A 1 93 ? 10.241 3.787 -13.534 1.00 91.38 93 ILE A O 1
ATOM 706 N N . ASP A 1 94 ? 10.152 5.521 -14.956 1.00 91.81 94 ASP A N 1
ATOM 707 C CA . ASP A 1 94 ? 8.735 5.798 -14.765 1.00 91.81 94 ASP A CA 1
ATOM 708 C C . ASP A 1 94 ? 7.977 5.412 -16.032 1.00 91.81 94 ASP A C 1
ATOM 710 O O . ASP A 1 94 ? 8.252 5.912 -17.125 1.00 91.81 94 ASP A O 1
ATOM 714 N N . VAL A 1 95 ? 7.023 4.495 -15.893 1.00 88.94 95 VAL A N 1
ATOM 715 C CA . VAL A 1 95 ? 6.188 4.026 -16.999 1.00 88.94 95 VAL A CA 1
ATOM 716 C C . VAL A 1 95 ? 4.814 4.674 -16.909 1.00 88.94 95 VAL A C 1
ATOM 718 O O . VAL A 1 95 ? 4.119 4.543 -15.905 1.00 88.94 95 VAL A O 1
ATOM 721 N N . SER A 1 96 ? 4.393 5.323 -17.991 1.00 82.94 96 SER A N 1
ATOM 722 C CA . SER A 1 96 ? 3.051 5.880 -18.188 1.00 82.94 96 SER A CA 1
ATOM 723 C C . SER A 1 96 ? 2.362 5.167 -19.358 1.00 82.94 96 SER A C 1
ATOM 725 O O . SER A 1 96 ? 2.082 5.744 -20.405 1.00 82.94 96 SER A O 1
ATOM 727 N N . ALA A 1 97 ? 2.127 3.858 -19.229 1.00 76.44 97 ALA A N 1
ATOM 728 C CA . ALA A 1 97 ? 1.561 3.025 -20.299 1.00 76.44 97 ALA A CA 1
ATOM 729 C C . ALA A 1 97 ? 0.039 3.229 -20.463 1.00 76.44 97 ALA A C 1
ATOM 731 O O . ALA A 1 97 ? -0.746 2.306 -20.272 1.00 76.44 97 ALA A O 1
ATOM 732 N N . GLY A 1 98 ? -0.391 4.460 -20.761 1.00 73.44 98 GLY A N 1
ATOM 733 C CA . GLY A 1 98 ? -1.803 4.807 -20.968 1.00 73.44 98 GLY A CA 1
ATOM 734 C C . GLY A 1 98 ? -2.685 4.677 -19.719 1.00 73.44 98 GLY A C 1
ATOM 735 O O . GLY A 1 98 ? -3.906 4.644 -19.835 1.00 73.44 98 GLY A O 1
ATOM 736 N N . MET A 1 99 ? -2.082 4.586 -18.530 1.00 83.50 99 MET A N 1
ATOM 737 C CA . MET A 1 99 ? -2.801 4.482 -17.263 1.00 83.50 99 MET A CA 1
ATOM 738 C C . MET A 1 99 ? -3.541 5.786 -16.956 1.00 83.50 99 MET A C 1
ATOM 740 O O . MET A 1 99 ? -2.948 6.864 -16.981 1.00 83.50 99 MET A O 1
ATOM 744 N N . ASN A 1 100 ? -4.822 5.675 -16.610 1.00 86.06 100 ASN A N 1
ATOM 745 C CA . ASN A 1 100 ? -5.639 6.787 -16.141 1.00 86.06 100 ASN A CA 1
ATOM 746 C C . ASN A 1 100 ? -6.297 6.407 -14.811 1.00 86.06 100 ASN A C 1
ATOM 748 O O . ASN A 1 100 ? -7.003 5.404 -14.732 1.00 86.06 100 ASN A O 1
ATOM 752 N N . CYS A 1 101 ? -6.086 7.228 -13.781 1.00 86.44 101 CYS A N 1
ATOM 753 C CA . CYS A 1 101 ? -6.688 7.029 -12.467 1.00 86.44 101 CYS A CA 1
ATOM 754 C C . CYS A 1 101 ? -8.215 6.990 -12.505 1.00 86.44 101 CYS A C 1
ATOM 756 O O . CYS A 1 101 ? -8.820 6.227 -11.762 1.00 86.44 101 CYS A O 1
ATOM 758 N N . GLU A 1 102 ? -8.843 7.768 -13.384 1.00 86.69 102 GLU A N 1
ATOM 759 C CA . GLU A 1 102 ? -10.303 7.858 -13.470 1.00 86.69 102 GLU A CA 1
ATOM 760 C C . GLU A 1 102 ? -10.950 6.577 -14.010 1.00 86.69 102 GLU A C 1
ATOM 762 O O . GLU A 1 102 ? -12.097 6.285 -13.683 1.00 86.69 102 GLU A O 1
ATOM 767 N N . SER A 1 103 ? -10.228 5.798 -14.825 1.00 87.69 103 SER A N 1
ATOM 768 C CA . SER A 1 103 ? -10.743 4.550 -15.401 1.00 87.69 103 SER A CA 1
ATOM 769 C C . SER A 1 103 ? -10.394 3.309 -14.578 1.00 87.69 103 SER A C 1
ATOM 771 O O . SER A 1 103 ? -10.810 2.208 -14.938 1.00 87.69 103 SER A O 1
ATOM 773 N N . MET A 1 104 ? -9.608 3.453 -13.507 1.00 91.25 104 MET A N 1
ATOM 774 C CA . MET A 1 104 ? -9.255 2.343 -12.624 1.00 91.25 104 MET A CA 1
ATOM 775 C C . MET A 1 104 ? -10.393 2.017 -11.660 1.00 91.25 104 MET A C 1
ATOM 777 O O . MET A 1 104 ? -11.113 2.891 -11.176 1.00 91.25 104 MET A O 1
ATOM 781 N N . LEU A 1 105 ? -10.520 0.735 -11.321 1.00 93.12 105 LEU A N 1
ATOM 782 C CA . LEU A 1 105 ? -11.441 0.317 -10.269 1.00 93.12 105 LEU A CA 1
ATOM 783 C C . LEU A 1 105 ? -10.969 0.855 -8.904 1.00 93.12 105 LEU A C 1
ATOM 785 O O . LEU A 1 105 ? -9.765 0.854 -8.635 1.00 93.12 105 LEU A O 1
ATOM 789 N N . PRO A 1 106 ? -11.884 1.209 -7.981 1.00 94.19 106 PRO A N 1
ATOM 790 C CA . PRO A 1 106 ? -11.532 1.618 -6.617 1.00 94.19 106 PRO A CA 1
ATOM 791 C C . PRO A 1 106 ? -10.575 0.657 -5.897 1.00 94.19 106 PRO A C 1
ATOM 793 O O . PRO A 1 106 ? -9.650 1.088 -5.213 1.00 94.19 106 PRO A O 1
ATOM 796 N N . SER A 1 107 ? -10.761 -0.655 -6.082 1.00 93.06 107 SER A N 1
ATOM 797 C CA . SER A 1 107 ? -9.885 -1.687 -5.514 1.00 93.06 107 SER A CA 1
ATOM 798 C C . SER A 1 107 ? -8.474 -1.653 -6.099 1.00 93.06 107 SER A C 1
ATOM 800 O O . SER A 1 107 ? -7.506 -1.876 -5.383 1.00 93.06 107 SER A O 1
ATOM 802 N N . GLN A 1 108 ? -8.349 -1.344 -7.390 1.00 93.31 108 GLN A N 1
ATOM 803 C CA . GLN A 1 108 ? -7.065 -1.226 -8.071 1.00 93.31 108 GLN A CA 1
ATOM 804 C C . GLN A 1 108 ? -6.289 -0.017 -7.541 1.00 93.31 108 GLN A C 1
ATOM 806 O O . GLN A 1 108 ? -5.122 -0.146 -7.180 1.00 93.31 108 GLN A O 1
ATOM 811 N N . ILE A 1 109 ? -6.964 1.129 -7.395 1.00 95.50 109 ILE A N 1
ATOM 812 C CA . ILE A 1 109 ? -6.384 2.334 -6.788 1.00 95.50 109 ILE A CA 1
ATOM 813 C C . ILE A 1 109 ? -5.957 2.042 -5.348 1.00 95.50 109 ILE A C 1
ATOM 815 O O . ILE A 1 109 ? -4.837 2.363 -4.963 1.00 95.50 109 ILE A O 1
ATOM 819 N N . ALA A 1 110 ? -6.810 1.392 -4.554 1.00 96.50 110 ALA A N 1
ATOM 820 C CA . ALA A 1 110 ? -6.474 1.054 -3.176 1.00 96.50 110 ALA A CA 1
ATOM 821 C C . ALA A 1 110 ? -5.232 0.152 -3.079 1.00 96.50 110 ALA A C 1
ATOM 823 O O . ALA A 1 110 ? -4.356 0.420 -2.259 1.00 96.50 110 ALA A O 1
ATOM 824 N N . ASN A 1 111 ? -5.103 -0.849 -3.953 1.00 95.69 111 ASN A N 1
ATOM 825 C CA . ASN A 1 111 ? -3.944 -1.739 -3.948 1.00 95.69 111 ASN A CA 1
ATOM 826 C C . ASN A 1 111 ? -2.631 -1.022 -4.286 1.00 95.69 111 ASN A C 1
ATOM 828 O O . ASN A 1 111 ? -1.608 -1.365 -3.696 1.00 95.69 111 ASN A O 1
ATOM 832 N N . ILE A 1 112 ? -2.648 -0.004 -5.159 1.00 95.69 112 ILE A N 1
ATOM 833 C CA . ILE A 1 112 ? -1.457 0.816 -5.461 1.00 95.69 112 ILE A CA 1
ATOM 834 C C . ILE A 1 112 ? -0.899 1.436 -4.173 1.00 95.69 112 ILE A C 1
ATOM 836 O O . ILE A 1 112 ? 0.308 1.405 -3.937 1.00 95.69 112 ILE A O 1
ATOM 840 N N . TYR A 1 113 ? -1.776 1.952 -3.309 1.00 96.69 113 TYR A N 1
ATOM 841 C CA . TYR A 1 113 ? -1.380 2.645 -2.080 1.00 96.69 113 TYR A CA 1
ATOM 842 C C . TYR A 1 113 ? -1.359 1.753 -0.832 1.00 96.69 113 TYR A C 1
ATOM 844 O O . TYR A 1 113 ? -1.079 2.262 0.250 1.00 96.69 113 TYR A O 1
ATOM 852 N N . GLU A 1 114 ? -1.610 0.446 -0.945 1.00 96.06 114 GLU A N 1
ATOM 853 C CA . GLU A 1 114 ? -1.585 -0.489 0.189 1.00 96.06 114 GLU A CA 1
ATOM 854 C C . GLU A 1 114 ? -0.267 -0.377 0.984 1.00 96.06 114 GLU A C 1
ATOM 856 O O . GLU A 1 114 ? 0.834 -0.396 0.424 1.00 96.06 114 GLU A O 1
ATOM 861 N N . GLY A 1 115 ? -0.379 -0.213 2.307 1.00 94.94 115 GLY A N 1
ATOM 862 C CA . GLY A 1 115 ? 0.761 -0.028 3.210 1.00 94.94 115 GLY A CA 1
ATOM 863 C C . GLY A 1 115 ? 1.335 1.399 3.263 1.00 94.94 115 GLY A C 1
ATOM 864 O O . GLY A 1 115 ? 2.245 1.669 4.059 1.00 94.94 115 GLY A O 1
ATOM 865 N N . TYR A 1 116 ? 0.811 2.338 2.472 1.00 96.25 116 TYR A N 1
ATOM 866 C CA . TYR A 1 116 ? 1.217 3.743 2.507 1.00 96.25 116 TYR A CA 1
ATOM 867 C C . TYR A 1 116 ? 0.310 4.589 3.396 1.00 96.25 116 TYR A C 1
ATOM 869 O O . TYR A 1 116 ? -0.890 4.347 3.557 1.00 96.25 116 TYR A O 1
ATOM 877 N N . GLY A 1 117 ? 0.909 5.633 3.964 1.00 96.69 117 GLY A N 1
ATOM 878 C CA . GLY A 1 117 ? 0.181 6.759 4.521 1.00 96.69 117 GLY A CA 1
ATOM 879 C C . GLY A 1 117 ? -0.108 7.761 3.409 1.00 96.69 117 GLY A C 1
ATOM 880 O O . GLY A 1 117 ? 0.822 8.253 2.782 1.00 96.69 117 GLY A O 1
ATOM 881 N N . ILE A 1 118 ? -1.364 8.106 3.168 1.00 97.00 118 ILE A N 1
ATOM 882 C CA . ILE A 1 118 ? -1.732 9.111 2.170 1.00 97.00 118 ILE A CA 1
ATOM 883 C C . ILE A 1 118 ? -2.142 10.423 2.838 1.00 97.00 118 ILE A C 1
ATOM 885 O O . ILE A 1 118 ? -2.762 10.443 3.910 1.00 97.00 118 ILE A O 1
ATOM 889 N N . LYS A 1 119 ? -1.779 11.529 2.189 1.00 96.06 119 LYS A N 1
ATOM 890 C CA . LYS A 1 119 ? -2.156 12.894 2.561 1.00 96.06 119 LYS A CA 1
ATOM 891 C C . LYS A 1 119 ? -2.826 13.557 1.370 1.00 96.06 119 LYS A C 1
ATOM 893 O O . LYS A 1 119 ? -2.278 13.529 0.278 1.00 96.06 119 LYS A O 1
ATOM 898 N N . ALA A 1 120 ? -3.968 14.186 1.598 1.00 96.50 120 ALA A N 1
ATOM 899 C CA . ALA A 1 120 ? -4.623 15.030 0.610 1.00 96.50 120 ALA A CA 1
ATOM 900 C C . ALA A 1 120 ? -5.046 16.341 1.279 1.00 96.50 120 ALA A C 1
ATOM 902 O O . ALA A 1 120 ? -5.372 16.367 2.470 1.00 96.50 120 ALA A O 1
ATOM 903 N N . ALA A 1 121 ? -4.998 17.443 0.531 1.00 95.38 121 ALA A N 1
ATOM 904 C CA . ALA A 1 121 ? -5.299 18.766 1.066 1.00 95.38 121 ALA A CA 1
ATOM 905 C C . ALA A 1 121 ? -6.726 18.817 1.641 1.00 95.38 121 ALA A C 1
ATOM 907 O O . ALA A 1 121 ? -7.683 18.413 0.986 1.00 95.38 121 ALA A O 1
ATOM 908 N N . GLY A 1 122 ? -6.862 19.300 2.880 1.00 95.12 122 GLY A N 1
ATOM 909 C CA . GLY A 1 122 ? -8.156 19.413 3.564 1.00 95.12 122 GLY A CA 1
ATOM 910 C C . GLY A 1 122 ? -8.784 18.088 4.018 1.00 95.12 122 GLY A C 1
ATOM 911 O O . GLY A 1 122 ? -9.900 18.106 4.532 1.00 95.12 122 GLY A O 1
ATOM 912 N N . LEU A 1 123 ? -8.092 16.952 3.865 1.00 96.81 123 LEU A N 1
ATOM 913 C CA . LEU A 1 123 ? -8.622 15.622 4.168 1.00 96.81 123 LEU A CA 1
ATOM 914 C C . LEU A 1 123 ? -7.860 14.928 5.313 1.00 96.81 123 LEU A C 1
ATOM 916 O O . LEU A 1 123 ? -6.694 15.244 5.569 1.00 96.81 123 LEU A O 1
ATOM 920 N N . PRO A 1 124 ? -8.499 13.980 6.033 1.00 96.00 124 PRO A N 1
ATOM 921 C CA . PRO A 1 124 ? -7.861 13.267 7.136 1.00 96.00 124 PRO A CA 1
ATOM 922 C C . PRO A 1 124 ? -6.626 12.470 6.713 1.00 96.00 124 PRO A C 1
ATOM 924 O O . PRO A 1 124 ? -6.606 11.824 5.663 1.00 96.00 124 PRO A O 1
ATOM 927 N N . LEU A 1 125 ? -5.629 12.417 7.598 1.00 95.81 125 LEU A N 1
ATOM 928 C CA . LEU A 1 125 ? -4.483 11.530 7.430 1.00 95.81 125 LEU A CA 1
ATOM 929 C C . LEU A 1 125 ? -4.956 10.073 7.384 1.00 95.81 125 LEU A C 1
ATOM 931 O O . LEU A 1 125 ? -5.745 9.648 8.228 1.00 95.81 125 LEU A O 1
ATOM 935 N N . THR A 1 126 ? -4.472 9.305 6.412 1.00 97.31 126 THR A N 1
ATOM 936 C CA . THR A 1 126 ? -5.009 7.970 6.129 1.00 97.31 126 THR A CA 1
ATOM 937 C C . THR A 1 126 ? -3.903 6.955 5.919 1.00 97.31 126 THR A C 1
ATOM 939 O O . THR A 1 126 ? -2.902 7.263 5.291 1.00 97.31 126 THR A O 1
ATOM 942 N N . PHE A 1 127 ? -4.089 5.748 6.441 1.00 97.38 127 PHE A N 1
ATOM 943 C CA . PHE A 1 127 ? -3.312 4.559 6.110 1.00 97.38 127 PHE A CA 1
ATOM 944 C C . PHE A 1 127 ? -4.165 3.674 5.213 1.00 97.38 127 PHE A C 1
ATOM 946 O O . PHE A 1 127 ? -5.336 3.454 5.524 1.00 97.38 127 PHE A O 1
ATOM 953 N N . VAL A 1 128 ? -3.619 3.190 4.106 1.00 97.12 128 VAL A N 1
ATOM 954 C CA . VAL A 1 128 ? -4.353 2.269 3.235 1.00 97.12 128 VAL A CA 1
ATOM 955 C C . VAL A 1 128 ? -4.035 0.845 3.658 1.00 97.12 128 VAL A C 1
ATOM 957 O O . VAL A 1 128 ? -2.869 0.447 3.690 1.00 97.12 128 VAL A O 1
ATOM 960 N N . VAL A 1 129 ? -5.078 0.108 4.029 1.00 95.69 129 VAL A N 1
ATOM 961 C CA . VAL A 1 129 ? -4.966 -1.269 4.504 1.00 95.69 129 VAL A CA 1
ATOM 962 C C . VAL A 1 129 ? -6.156 -2.098 4.051 1.00 95.69 129 VAL A C 1
ATOM 964 O O . VAL A 1 129 ? -7.315 -1.679 4.168 1.00 95.69 129 VAL A O 1
ATOM 967 N N . SER A 1 130 ? -5.867 -3.300 3.559 1.00 93.69 130 SER A N 1
ATOM 968 C CA . SER A 1 130 ? -6.850 -4.242 3.036 1.00 93.69 130 SER A CA 1
ATOM 969 C C . SER A 1 130 ? -7.767 -3.601 1.988 1.00 93.69 130 SER A C 1
ATOM 971 O O . SER A 1 130 ? -8.981 -3.825 2.001 1.00 93.69 130 SER A O 1
ATOM 973 N N . GLY A 1 131 ? -7.198 -2.761 1.117 1.00 95.56 131 GLY A N 1
ATOM 974 C CA . GLY A 1 131 ? -7.942 -2.082 0.056 1.00 95.56 131 GLY A CA 1
ATOM 975 C C . GLY A 1 131 ? -8.891 -0.980 0.547 1.00 95.56 131 GLY A C 1
ATOM 976 O O . GLY A 1 131 ? -9.813 -0.598 -0.172 1.00 95.56 131 GLY A O 1
ATOM 977 N N . THR A 1 132 ? -8.707 -0.473 1.771 1.00 97.25 132 THR A N 1
ATOM 978 C CA . THR A 1 132 ? -9.562 0.574 2.352 1.00 97.25 132 THR A CA 1
ATOM 979 C C . THR A 1 132 ? -8.762 1.682 3.029 1.00 97.25 132 THR A C 1
ATOM 981 O O . THR A 1 132 ? -7.638 1.471 3.482 1.00 97.25 132 THR A O 1
ATOM 984 N N . ARG A 1 133 ? -9.359 2.874 3.149 1.00 96.94 133 ARG A N 1
ATOM 985 C CA . ARG A 1 133 ? -8.807 3.988 3.931 1.00 96.94 133 ARG A CA 1
ATOM 986 C C . ARG A 1 133 ? -9.100 3.810 5.423 1.00 96.94 133 ARG A C 1
ATOM 988 O O . ARG A 1 133 ? -10.255 3.872 5.851 1.00 96.94 133 ARG A O 1
ATOM 995 N N . PHE A 1 134 ? -8.038 3.655 6.207 1.00 97.25 134 PHE A N 1
ATOM 996 C CA . PHE A 1 134 ? -8.030 3.742 7.663 1.00 97.25 134 PHE A CA 1
ATOM 997 C C . PHE A 1 134 ? -7.597 5.150 8.080 1.00 97.25 134 PHE A C 1
ATOM 999 O O . PHE A 1 134 ? -6.413 5.498 8.078 1.00 97.25 134 PHE A O 1
ATOM 1006 N N . GLN A 1 135 ? -8.575 5.996 8.383 1.00 96.94 135 GLN A N 1
ATOM 1007 C CA . GLN A 1 135 ? -8.347 7.400 8.712 1.00 96.94 135 GLN A CA 1
ATOM 1008 C C . GLN A 1 135 ? -7.939 7.540 10.174 1.00 96.94 135 GLN A C 1
ATOM 1010 O O . GLN A 1 135 ? -8.462 6.833 11.031 1.00 96.94 135 GLN A O 1
ATOM 1015 N N . VAL A 1 136 ? -7.053 8.479 10.488 1.00 95.00 136 VAL A N 1
ATOM 1016 C CA . VAL A 1 136 ? -6.636 8.745 11.868 1.00 95.00 136 VAL A CA 1
ATOM 1017 C C . VAL A 1 136 ? -6.687 10.235 12.172 1.00 95.00 136 VAL A C 1
ATOM 1019 O O . VAL A 1 136 ? -6.267 11.069 11.371 1.00 95.00 136 VAL A O 1
ATOM 1022 N N . ASP A 1 137 ? -7.133 10.572 13.377 1.00 91.69 137 ASP A N 1
ATOM 1023 C CA . ASP A 1 137 ? -7.153 11.963 13.844 1.00 91.69 137 ASP A CA 1
ATOM 1024 C C . ASP A 1 137 ? -5.757 12.471 14.262 1.00 91.69 137 ASP A C 1
ATOM 1026 O O . ASP A 1 137 ? -5.555 13.666 14.472 1.00 91.69 137 ASP A O 1
ATOM 1030 N N . SER A 1 138 ? -4.776 11.574 14.431 1.00 90.06 138 SER A N 1
ATOM 1031 C CA . SER A 1 138 ? -3.444 11.921 14.930 1.00 90.06 138 SER A CA 1
ATOM 1032 C C . SER A 1 138 ? -2.323 11.185 14.199 1.00 90.06 138 SER A C 1
ATOM 1034 O O . SER A 1 138 ? -2.364 9.974 14.003 1.00 90.06 138 SER A O 1
ATOM 1036 N N . ILE A 1 139 ? -1.238 11.907 13.904 1.00 90.56 139 ILE A N 1
ATOM 1037 C CA . ILE A 1 139 ? 0.011 11.345 13.364 1.00 90.56 139 ILE A CA 1
ATOM 1038 C C . ILE A 1 139 ? 0.707 10.375 14.344 1.00 90.56 139 ILE A C 1
ATOM 1040 O O . ILE A 1 139 ? 1.510 9.539 13.934 1.00 90.56 139 ILE A O 1
ATOM 1044 N N . ARG A 1 140 ? 0.414 10.462 15.652 1.00 91.81 140 ARG A N 1
ATOM 1045 C CA . ARG A 1 140 ? 1.089 9.662 16.691 1.00 91.81 140 ARG A CA 1
ATOM 1046 C C . ARG A 1 140 ? 0.866 8.151 16.545 1.00 91.81 140 ARG A C 1
ATOM 1048 O O . ARG A 1 140 ? 1.872 7.448 16.543 1.00 91.81 140 ARG A O 1
ATOM 1055 N N . PRO A 1 141 ? -0.371 7.632 16.417 1.00 90.44 141 PRO A N 1
ATOM 1056 C CA . PRO A 1 141 ? -0.589 6.229 16.075 1.00 90.44 141 PRO A CA 1
ATOM 1057 C C . PRO A 1 141 ? -0.103 5.897 14.656 1.00 90.44 141 PRO A C 1
ATOM 1059 O O . PRO A 1 141 ? 0.440 4.815 14.445 1.00 90.44 141 PRO A O 1
ATOM 1062 N N . MET A 1 142 ? -0.214 6.839 13.709 1.00 91.94 142 MET A N 1
ATOM 1063 C CA . MET A 1 142 ? 0.136 6.609 12.302 1.00 91.94 142 MET A CA 1
ATOM 1064 C C . MET A 1 142 ? 1.597 6.219 12.080 1.00 91.94 142 MET A C 1
ATOM 1066 O O . MET A 1 142 ? 1.879 5.334 11.279 1.00 91.94 142 MET A O 1
ATOM 1070 N N . LYS A 1 143 ? 2.533 6.842 12.808 1.00 92.06 143 LYS A N 1
ATOM 1071 C CA . LYS A 1 143 ? 3.977 6.573 12.666 1.00 92.06 143 LYS A CA 1
ATOM 1072 C C . LYS A 1 143 ? 4.356 5.105 12.916 1.00 92.06 143 LYS A C 1
ATOM 1074 O O . LYS A 1 143 ? 5.455 4.695 12.562 1.00 92.06 143 LYS A O 1
ATOM 1079 N N . PHE A 1 144 ? 3.486 4.347 13.592 1.00 92.88 144 PHE A N 1
ATOM 1080 C CA . PHE A 1 144 ? 3.681 2.919 13.813 1.00 92.88 144 PHE A CA 1
ATOM 1081 C C . PHE A 1 144 ? 3.080 2.063 12.706 1.00 92.88 144 PHE A C 1
ATOM 1083 O O . PHE A 1 144 ? 3.467 0.914 12.613 1.00 92.88 144 PHE A O 1
ATOM 1090 N N . LEU A 1 145 ? 2.148 2.571 11.902 1.00 92.75 145 LEU A N 1
ATOM 1091 C CA . LEU A 1 145 ? 1.542 1.825 10.795 1.00 92.75 145 LEU A CA 1
ATOM 1092 C C . LEU A 1 145 ? 2.375 1.946 9.522 1.00 92.75 145 LEU A C 1
ATOM 1094 O O . LEU A 1 145 ? 2.516 0.987 8.775 1.00 92.75 145 LEU A O 1
ATOM 1098 N N . THR A 1 146 ? 2.959 3.120 9.288 1.00 93.50 146 THR A N 1
ATOM 1099 C CA . THR A 1 146 ? 3.770 3.364 8.099 1.00 93.50 146 THR A CA 1
ATOM 1100 C C . THR A 1 146 ? 4.789 4.476 8.324 1.00 93.50 146 THR A C 1
ATOM 1102 O O . THR A 1 146 ? 4.566 5.418 9.090 1.00 93.50 146 THR A O 1
ATOM 1105 N N . LYS A 1 147 ? 5.924 4.356 7.632 1.00 90.62 147 LYS A N 1
ATOM 1106 C CA . LYS A 1 147 ? 6.947 5.407 7.496 1.00 90.62 147 LYS A CA 1
ATOM 1107 C C . LYS A 1 147 ? 6.902 6.065 6.110 1.00 90.62 147 LYS A C 1
ATOM 1109 O O . LYS A 1 147 ? 7.564 7.076 5.901 1.00 90.62 147 LYS A O 1
ATOM 1114 N N . ASN A 1 148 ? 6.108 5.515 5.190 1.00 92.81 148 ASN A N 1
ATOM 1115 C CA . ASN A 1 148 ? 6.056 5.928 3.795 1.00 92.81 148 ASN A CA 1
ATOM 1116 C C . ASN A 1 148 ? 4.803 6.772 3.573 1.00 92.81 148 ASN A C 1
ATOM 1118 O O . ASN A 1 148 ? 3.694 6.237 3.540 1.00 92.81 148 ASN A O 1
ATOM 1122 N N . PHE A 1 149 ? 4.983 8.087 3.445 1.00 94.88 149 PHE A N 1
ATOM 1123 C CA . PHE A 1 149 ? 3.890 9.012 3.161 1.00 94.88 149 PHE A CA 1
ATOM 1124 C C . PHE A 1 149 ? 3.920 9.475 1.712 1.00 94.88 149 PHE A C 1
ATOM 1126 O O . PHE A 1 149 ? 4.982 9.830 1.209 1.00 94.88 149 PHE A O 1
ATOM 1133 N N . ILE A 1 150 ? 2.749 9.519 1.087 1.00 95.94 150 ILE A N 1
ATOM 1134 C CA . ILE A 1 150 ? 2.554 10.010 -0.275 1.00 95.94 150 ILE A CA 1
ATOM 1135 C C . ILE A 1 150 ? 1.465 11.078 -0.259 1.00 95.94 150 ILE A C 1
ATOM 1137 O O . ILE A 1 150 ? 0.420 10.917 0.378 1.00 95.94 150 ILE A O 1
ATOM 1141 N N . GLU A 1 151 ? 1.719 12.185 -0.946 1.00 96.62 151 GLU A N 1
ATOM 1142 C CA . GLU A 1 151 ? 0.701 13.200 -1.200 1.00 96.62 151 GLU A CA 1
ATOM 1143 C C . GLU A 1 151 ? -0.101 12.800 -2.433 1.00 96.62 151 GLU A C 1
ATOM 1145 O O . GLU A 1 151 ? 0.473 12.505 -3.473 1.00 96.62 151 GLU A O 1
ATOM 1150 N N . VAL A 1 152 ? -1.422 12.754 -2.308 1.00 96.06 152 VAL A N 1
ATOM 1151 C CA . VAL A 1 152 ? -2.351 12.392 -3.382 1.00 96.06 152 VAL A CA 1
ATOM 1152 C C . VAL A 1 152 ? -3.384 13.497 -3.559 1.00 96.06 152 VAL A C 1
ATOM 1154 O O . VAL A 1 152 ? -3.594 14.329 -2.670 1.00 96.06 152 VAL A O 1
ATOM 1157 N N . THR A 1 153 ? -4.063 13.503 -4.702 1.00 95.38 153 THR A N 1
ATOM 1158 C CA . THR A 1 153 ? -5.174 14.430 -4.919 1.00 95.38 153 THR A CA 1
ATOM 1159 C C . THR A 1 153 ? -6.413 14.006 -4.111 1.00 95.38 153 THR A C 1
ATOM 1161 O O . THR A 1 153 ? -6.541 12.828 -3.744 1.00 95.38 153 THR A O 1
ATOM 1164 N N . PRO A 1 154 ? -7.351 14.927 -3.819 1.00 95.88 154 PRO A N 1
ATOM 1165 C CA . PRO A 1 154 ? -8.626 14.578 -3.191 1.00 95.88 154 PRO A CA 1
ATOM 1166 C C . PRO A 1 154 ? -9.411 13.502 -3.953 1.00 95.88 154 PRO A C 1
ATOM 1168 O O . PRO A 1 154 ? -10.045 12.649 -3.336 1.00 95.88 154 PRO A O 1
ATOM 1171 N N . GLU A 1 155 ? -9.333 13.490 -5.283 1.00 94.88 155 GLU A N 1
ATOM 1172 C CA . GLU A 1 155 ? -10.016 12.512 -6.133 1.00 94.88 155 GLU A CA 1
ATOM 1173 C C . GLU A 1 155 ? -9.479 11.099 -5.876 1.00 94.88 155 GLU A C 1
ATOM 1175 O O . GLU A 1 155 ? -10.259 10.186 -5.603 1.00 94.88 155 GLU A O 1
ATOM 1180 N N . ILE A 1 156 ? -8.150 10.928 -5.854 1.00 95.12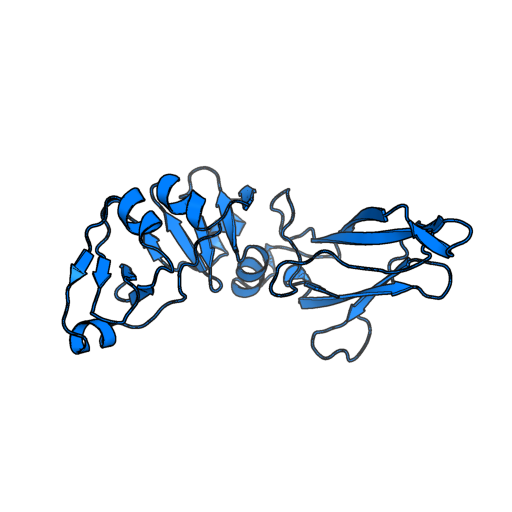 156 ILE A N 1
ATOM 1181 C CA . ILE A 1 156 ? -7.505 9.644 -5.529 1.00 95.12 156 ILE A CA 1
ATOM 1182 C C . ILE A 1 156 ? -7.855 9.212 -4.102 1.00 95.12 156 ILE A C 1
ATOM 1184 O O . ILE A 1 156 ? -8.189 8.051 -3.864 1.00 95.12 156 ILE A O 1
ATOM 1188 N N . PHE A 1 157 ? -7.831 10.144 -3.145 1.00 96.56 157 PHE A N 1
ATOM 1189 C CA . PHE A 1 157 ? -8.222 9.857 -1.765 1.00 96.56 157 PHE A CA 1
ATOM 1190 C C . PHE A 1 157 ? -9.652 9.308 -1.672 1.00 96.56 157 PHE A C 1
ATOM 1192 O O . PHE A 1 157 ? -9.910 8.337 -0.954 1.00 96.56 157 PHE A O 1
ATOM 1199 N N . HIS A 1 158 ? -10.595 9.931 -2.381 1.00 96.25 158 HIS A N 1
ATOM 1200 C CA . HIS A 1 158 ? -11.998 9.529 -2.357 1.00 96.25 158 HIS A CA 1
ATOM 1201 C C . HIS A 1 158 ? -12.268 8.249 -3.148 1.00 96.25 158 HIS A C 1
ATOM 1203 O O . HIS A 1 158 ? -13.186 7.515 -2.772 1.00 96.25 158 HIS A O 1
ATOM 1209 N N . ALA A 1 159 ? -11.452 7.953 -4.162 1.00 95.44 159 ALA A N 1
ATOM 1210 C CA . ALA A 1 159 ? -11.523 6.714 -4.924 1.00 95.44 159 ALA A CA 1
ATOM 1211 C C . ALA A 1 159 ? -11.156 5.474 -4.089 1.00 95.44 159 ALA A C 1
ATOM 1213 O O . ALA A 1 159 ? -11.654 4.387 -4.366 1.00 95.44 159 ALA A O 1
ATOM 1214 N N . ILE A 1 160 ? -10.347 5.621 -3.032 1.00 97.44 160 ILE A N 1
ATOM 1215 C CA . ILE A 1 160 ? -10.042 4.526 -2.101 1.00 97.44 160 ILE A CA 1
ATOM 1216 C C . ILE A 1 160 ? -11.239 4.307 -1.153 1.00 97.44 160 ILE A C 1
ATOM 1218 O O . ILE A 1 160 ? -11.603 5.233 -0.413 1.00 97.44 160 ILE A O 1
ATOM 1222 N N . PRO A 1 161 ? -11.842 3.101 -1.104 1.00 96.94 161 PRO A N 1
ATOM 1223 C CA . PRO A 1 161 ? -13.031 2.829 -0.293 1.00 96.94 161 PRO A CA 1
ATOM 1224 C C . PRO A 1 161 ? -12.837 3.098 1.202 1.00 96.94 161 PRO A C 1
ATOM 1226 O O . PRO A 1 161 ? -11.803 2.759 1.773 1.00 96.94 161 PRO A O 1
ATOM 1229 N N . TYR A 1 162 ? -13.850 3.666 1.865 1.00 96.94 162 TYR A N 1
ATOM 1230 C CA . TYR A 1 162 ? -13.824 3.891 3.315 1.00 96.94 162 TYR A CA 1
ATOM 1231 C C . TYR A 1 162 ? -13.755 2.586 4.112 1.00 96.94 162 TYR A C 1
ATOM 1233 O O . TYR A 1 162 ? -14.565 1.690 3.887 1.00 96.94 162 TYR A O 1
ATOM 1241 N N . GLY A 1 163 ? -12.814 2.509 5.057 1.00 95.88 163 GLY A N 1
ATOM 1242 C CA . GLY A 1 163 ? -12.686 1.384 5.982 1.00 95.88 163 GLY A CA 1
ATOM 1243 C C . GLY A 1 163 ? -13.165 1.728 7.388 1.00 95.88 163 GLY A C 1
ATOM 1244 O O . GLY A 1 163 ? -14.116 1.128 7.880 1.00 95.88 163 GLY A O 1
ATOM 1245 N N . ALA A 1 164 ? -12.474 2.667 8.039 1.00 96.88 164 ALA A N 1
ATOM 1246 C CA . ALA A 1 164 ? -12.762 3.102 9.405 1.00 96.88 164 ALA A CA 1
ATOM 1247 C C . ALA A 1 164 ? -12.077 4.441 9.723 1.00 96.88 164 ALA A C 1
ATOM 1249 O O . ALA A 1 164 ? -11.145 4.861 9.028 1.00 96.88 164 ALA A O 1
ATOM 1250 N N . SER A 1 165 ? -12.495 5.077 10.819 1.00 96.62 165 SER A N 1
ATOM 1251 C CA . SER A 1 165 ? -11.843 6.265 11.375 1.00 96.62 165 SER A CA 1
ATOM 1252 C C . SER A 1 165 ? -11.431 6.037 12.829 1.00 96.62 165 SER A C 1
ATOM 1254 O O . SER A 1 165 ? -12.264 5.830 13.708 1.00 96.62 165 SER A O 1
ATOM 1256 N N . LEU A 1 166 ? -10.135 6.139 13.105 1.00 96.25 166 LEU A N 1
ATOM 1257 C CA . LEU A 1 166 ? -9.573 6.085 14.445 1.00 96.25 166 LEU A CA 1
ATOM 1258 C C . LEU A 1 166 ? -9.612 7.468 15.098 1.00 96.25 166 LEU A C 1
ATOM 1260 O O . LEU A 1 166 ? -8.749 8.322 14.867 1.00 96.25 166 LEU A O 1
ATOM 1264 N N . LYS A 1 167 ? -10.616 7.655 15.954 1.00 95.75 167 LYS A N 1
ATOM 1265 C CA . LYS A 1 167 ? -10.722 8.812 16.843 1.00 95.75 167 LYS A CA 1
ATOM 1266 C C . LYS A 1 167 ? -9.780 8.679 18.036 1.00 95.75 167 LYS A C 1
ATOM 1268 O O . LYS A 1 167 ? -9.484 7.573 18.500 1.00 95.75 167 LYS A O 1
ATOM 1273 N N . VAL A 1 168 ? -9.312 9.812 18.556 1.00 95.62 168 VAL A N 1
ATOM 1274 C CA . VAL A 1 168 ? -8.521 9.830 19.798 1.00 95.62 168 VAL A CA 1
ATOM 1275 C C . VAL A 1 168 ? -9.356 9.222 20.924 1.00 95.62 168 VAL A C 1
ATOM 1277 O O . VAL A 1 168 ? -10.514 9.588 21.106 1.00 95.62 168 VAL A O 1
ATOM 1280 N N . GLY A 1 169 ? -8.774 8.286 21.672 1.00 95.88 169 GLY A N 1
ATOM 1281 C CA . GLY A 1 169 ? -9.482 7.581 22.739 1.00 95.88 169 GLY A CA 1
ATOM 1282 C C . GLY A 1 169 ? -10.507 6.552 22.255 1.00 95.88 169 GLY A C 1
ATOM 1283 O O . GLY A 1 169 ? -11.315 6.104 23.064 1.00 95.88 169 GLY A O 1
ATOM 1284 N N . ALA A 1 170 ? -10.478 6.153 20.975 1.00 97.06 170 ALA A N 1
ATOM 1285 C CA . ALA A 1 170 ? -11.362 5.119 20.437 1.00 97.06 170 ALA A CA 1
ATOM 1286 C C . ALA A 1 170 ? -11.376 3.850 21.313 1.00 97.06 170 ALA A C 1
ATOM 1288 O O . ALA A 1 170 ? -10.327 3.475 21.856 1.00 97.06 170 ALA A O 1
ATOM 1289 N N . PRO A 1 171 ? -12.532 3.177 21.447 1.00 97.19 171 PRO A N 1
ATOM 1290 C CA . PRO A 1 171 ? -12.662 2.008 22.302 1.00 97.19 171 PRO A CA 1
ATOM 1291 C C . PRO A 1 171 ? -11.760 0.872 21.820 1.00 97.19 171 PRO A C 1
ATOM 1293 O O . PRO A 1 171 ? -11.654 0.588 20.625 1.00 97.19 171 PRO A O 1
ATOM 1296 N N . VAL A 1 172 ? -11.118 0.208 22.779 1.00 98.06 172 VAL A N 1
ATOM 1297 C CA . VAL A 1 172 ? -10.294 -0.975 22.541 1.00 98.06 172 VAL A CA 1
ATOM 1298 C C . VAL A 1 172 ? -10.807 -2.094 23.420 1.00 98.06 172 VAL A C 1
ATOM 1300 O O . VAL A 1 172 ? -10.993 -1.907 24.622 1.00 98.06 172 VAL A O 1
ATOM 1303 N N . ILE A 1 173 ? -11.005 -3.260 22.823 1.00 97.81 173 ILE A N 1
ATOM 1304 C CA . ILE A 1 173 ? -11.363 -4.482 23.532 1.00 97.81 173 ILE A CA 1
ATOM 1305 C C . ILE A 1 173 ? -10.171 -5.435 23.561 1.00 97.81 173 ILE A C 1
ATOM 1307 O O . ILE A 1 173 ? -9.358 -5.476 22.635 1.00 97.81 173 ILE A O 1
ATOM 1311 N N . GLY A 1 174 ? -10.056 -6.200 24.638 1.00 97.12 174 GLY A N 1
ATOM 1312 C CA . GLY A 1 174 ? -9.056 -7.249 24.787 1.00 97.12 174 GLY A CA 1
ATOM 1313 C C . GLY A 1 174 ? -9.643 -8.461 25.492 1.00 97.12 174 GLY A C 1
ATOM 1314 O O . GLY A 1 174 ? -10.604 -8.349 26.249 1.00 97.12 174 GLY A O 1
ATOM 1315 N N . THR A 1 175 ? -9.057 -9.627 25.253 1.00 97.19 175 THR A N 1
ATOM 1316 C CA .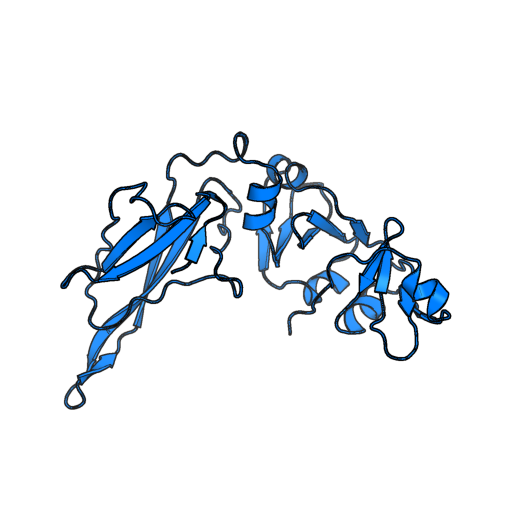 THR A 1 175 ? -9.369 -10.851 25.991 1.00 97.19 175 THR A CA 1
ATOM 1317 C C . THR A 1 175 ? -8.100 -11.683 26.153 1.00 97.19 175 THR A C 1
ATOM 1319 O O . THR A 1 175 ? -7.117 -11.478 25.436 1.00 97.19 175 THR A O 1
ATOM 1322 N N . THR A 1 176 ? -8.071 -12.575 27.138 1.00 94.69 176 THR A N 1
ATOM 1323 C CA . THR A 1 176 ? -6.877 -13.374 27.437 1.00 94.69 176 THR A CA 1
ATOM 1324 C C . THR A 1 176 ? -6.515 -14.257 26.243 1.00 94.69 176 THR A C 1
ATOM 1326 O O . THR A 1 176 ? -7.362 -14.971 25.718 1.00 94.69 176 THR A O 1
ATOM 1329 N N . GLY A 1 177 ? -5.248 -14.221 25.820 1.00 92.50 177 GLY A N 1
ATOM 1330 C CA . GLY A 1 177 ? -4.743 -15.040 24.712 1.00 92.50 177 GLY A CA 1
ATOM 1331 C C . GLY A 1 177 ? -5.012 -14.487 23.306 1.00 92.50 177 GLY A C 1
ATOM 1332 O O . GLY A 1 177 ? -4.569 -15.103 22.343 1.00 92.50 177 GLY A O 1
ATOM 1333 N N . GLN A 1 178 ? -5.675 -13.333 23.175 1.00 93.81 178 GLN A N 1
ATOM 1334 C CA . GLN A 1 178 ? -5.936 -12.679 21.887 1.00 93.81 178 GLN A CA 1
ATOM 1335 C C . GLN A 1 178 ? -5.290 -11.285 21.820 1.00 93.81 178 GLN A C 1
ATOM 1337 O O . GLN A 1 178 ? -5.159 -10.613 22.850 1.00 93.81 178 GLN A O 1
ATOM 1342 N N . PRO A 1 179 ? -4.915 -10.797 20.623 1.00 94.44 179 PRO A N 1
ATOM 1343 C CA . PRO A 1 179 ? -4.499 -9.412 20.446 1.00 94.44 179 PRO A CA 1
ATOM 1344 C C . PRO A 1 179 ? -5.601 -8.430 20.863 1.00 94.44 179 PRO A C 1
ATOM 1346 O O . PRO A 1 179 ? -6.783 -8.635 20.581 1.00 94.44 179 PRO A O 1
ATOM 1349 N N . ALA A 1 180 ? -5.224 -7.313 21.482 1.00 96.62 180 ALA A N 1
ATOM 1350 C CA . ALA A 1 180 ? -6.156 -6.204 21.668 1.00 96.62 180 ALA A CA 1
ATOM 1351 C C . ALA A 1 180 ? -6.586 -5.641 20.301 1.00 96.62 180 ALA A C 1
ATOM 1353 O O . ALA A 1 180 ? -5.814 -5.665 19.338 1.00 96.62 180 ALA A O 1
ATOM 1354 N N . ALA A 1 181 ? -7.808 -5.124 20.217 1.00 97.44 181 ALA A N 1
ATOM 1355 C CA . ALA A 1 181 ? -8.372 -4.618 18.973 1.00 97.44 181 ALA A CA 1
ATOM 1356 C C . ALA A 1 181 ? -9.139 -3.317 19.191 1.00 97.44 181 ALA A C 1
ATOM 1358 O O . ALA A 1 181 ? -9.915 -3.202 20.141 1.00 97.44 181 ALA A O 1
ATOM 1359 N N . PHE A 1 182 ? -8.953 -2.347 18.294 1.00 97.50 182 PHE A N 1
ATOM 1360 C CA . PHE A 1 182 ? -9.863 -1.207 18.230 1.00 97.50 182 PHE A CA 1
ATOM 1361 C C . PHE A 1 182 ? -11.231 -1.692 17.756 1.00 97.50 182 PHE A C 1
ATOM 1363 O O . PHE A 1 182 ? -11.311 -2.461 16.798 1.00 97.50 182 PHE A O 1
ATOM 1370 N N . LEU A 1 183 ? -12.294 -1.231 18.410 1.00 96.88 183 LEU A N 1
ATOM 1371 C CA . LEU A 1 183 ? -13.661 -1.485 17.974 1.00 96.88 183 LEU A CA 1
ATOM 1372 C C . LEU A 1 183 ? -14.146 -0.274 17.171 1.00 96.88 183 LEU A C 1
ATOM 1374 O O . LEU A 1 183 ? -14.505 0.751 17.745 1.00 96.88 183 LEU A O 1
ATOM 1378 N N . LEU A 1 184 ? -14.103 -0.377 15.844 1.00 96.38 184 LEU A N 1
ATOM 1379 C CA . LEU A 1 184 ? -14.421 0.710 14.913 1.00 96.38 184 LEU A CA 1
ATOM 1380 C C . LEU A 1 184 ? -15.430 0.200 13.892 1.00 96.38 184 LEU A C 1
ATOM 1382 O O . LEU A 1 184 ? -15.251 -0.898 13.366 1.00 96.38 184 LEU A O 1
ATOM 1386 N N . GLU A 1 185 ? -16.472 0.980 13.607 1.00 94.12 185 GLU A N 1
ATOM 1387 C CA . GLU A 1 185 ? -17.539 0.581 12.673 1.00 94.12 185 GLU A CA 1
ATOM 1388 C C . GLU A 1 185 ? -18.112 -0.814 12.987 1.00 94.12 185 GLU A C 1
ATOM 1390 O O . GLU A 1 185 ? -18.302 -1.654 12.108 1.00 94.12 185 GLU A O 1
ATOM 1395 N N . SER A 1 186 ? -18.321 -1.090 14.281 1.00 93.00 186 SER A N 1
ATOM 1396 C CA . SER A 1 186 ? -18.808 -2.378 14.801 1.00 93.00 186 SER A CA 1
ATOM 1397 C C . SER A 1 186 ? -17.934 -3.591 14.451 1.00 93.00 186 SER A C 1
ATOM 1399 O O . SER A 1 186 ? -18.396 -4.725 14.550 1.00 93.00 186 SER A O 1
ATOM 1401 N N . ALA A 1 187 ? -16.671 -3.378 14.078 1.00 96.31 187 ALA A N 1
ATOM 1402 C CA . ALA A 1 187 ? -15.718 -4.427 13.744 1.00 96.31 187 ALA A CA 1
ATOM 1403 C C . ALA A 1 187 ? -14.414 -4.287 14.541 1.00 96.31 187 ALA A C 1
ATOM 1405 O O . ALA A 1 187 ? -13.996 -3.186 14.915 1.00 96.31 187 ALA A O 1
ATOM 1406 N N . LYS A 1 188 ? -13.752 -5.418 14.794 1.00 96.56 188 LYS A N 1
ATOM 1407 C CA . LYS A 1 188 ? -12.477 -5.463 15.514 1.00 96.56 188 LYS A CA 1
ATOM 1408 C C . LYS A 1 188 ? -11.300 -5.323 14.549 1.00 96.56 188 LYS A C 1
ATOM 1410 O O . LYS A 1 188 ? -11.150 -6.107 13.612 1.00 96.56 188 LYS A O 1
ATOM 1415 N N . TRP A 1 189 ? -10.455 -4.332 14.817 1.00 97.06 189 TRP A N 1
ATOM 1416 C CA . TRP A 1 189 ? -9.178 -4.078 14.150 1.00 97.06 189 TRP A CA 1
ATOM 1417 C C . TRP A 1 189 ? -8.050 -4.427 15.120 1.00 97.06 189 TRP A C 1
ATOM 1419 O O . TRP A 1 189 ? -7.632 -3.597 15.935 1.00 97.06 189 TRP A O 1
ATOM 1429 N N . SER A 1 190 ? -7.612 -5.686 15.095 1.00 96.06 190 SER A N 1
ATOM 1430 C CA . SER A 1 190 ? -6.542 -6.196 15.958 1.00 96.06 190 SER A CA 1
ATOM 1431 C C . SER A 1 190 ? -5.227 -5.477 15.691 1.00 96.06 190 SER A C 1
ATOM 1433 O O . SER A 1 190 ? -4.902 -5.176 14.547 1.00 96.06 190 SER A O 1
ATOM 1435 N N . VAL A 1 191 ? -4.451 -5.212 16.740 1.00 95.31 191 VAL A N 1
ATOM 1436 C CA . VAL A 1 191 ? -3.154 -4.532 16.620 1.00 95.31 191 VAL A CA 1
ATOM 1437 C C . VAL A 1 191 ? -2.018 -5.469 17.009 1.00 95.31 191 VAL A C 1
ATOM 1439 O O . VAL A 1 191 ? -2.122 -6.201 17.992 1.00 95.31 191 VAL A O 1
ATOM 1442 N N . SER A 1 192 ? -0.899 -5.428 16.281 1.00 92.19 192 SER A N 1
ATOM 1443 C CA . SER A 1 192 ? 0.254 -6.295 16.586 1.00 92.19 192 SER A CA 1
ATOM 1444 C C . SER A 1 192 ? 1.103 -5.818 17.775 1.00 92.19 192 SER A C 1
ATOM 1446 O O . SER A 1 192 ? 2.053 -6.490 18.173 1.00 92.19 192 SER A O 1
ATOM 1448 N N . GLY A 1 193 ? 0.778 -4.667 18.376 1.00 89.75 193 GLY A N 1
ATOM 1449 C CA . GLY A 1 193 ? 1.459 -4.176 19.570 1.00 89.75 193 GLY A CA 1
ATOM 1450 C C . GLY A 1 193 ? 0.729 -3.028 20.275 1.00 89.75 193 GLY A C 1
ATOM 1451 O O . GLY A 1 193 ? 0.041 -2.234 19.634 1.00 89.75 193 GLY A O 1
ATOM 1452 N N . PRO A 1 194 ? 0.913 -2.863 21.600 1.00 90.88 194 PRO A N 1
ATOM 1453 C CA . PRO A 1 194 ? 0.133 -1.920 22.409 1.00 90.88 194 PRO A CA 1
ATOM 1454 C C . PRO A 1 194 ? 0.517 -0.445 22.208 1.00 90.88 194 PRO A C 1
ATOM 1456 O O . PRO A 1 194 ? -0.172 0.450 22.700 1.00 90.88 194 PRO A O 1
ATOM 1459 N N . LYS A 1 195 ? 1.619 -0.157 21.497 1.00 92.44 195 LYS A N 1
ATOM 1460 C CA . LYS A 1 195 ? 2.119 1.216 21.301 1.00 92.44 195 LYS A CA 1
ATOM 1461 C C . LYS A 1 195 ? 1.095 2.105 20.591 1.00 92.44 195 LYS A C 1
ATOM 1463 O O . LYS A 1 195 ? 0.928 3.252 20.995 1.00 92.44 195 LYS A O 1
ATOM 1468 N N . ILE A 1 196 ? 0.387 1.572 19.591 1.00 93.94 196 ILE A N 1
ATOM 1469 C CA . ILE A 1 196 ? -0.634 2.322 18.849 1.00 93.94 196 ILE A CA 1
ATOM 1470 C C . ILE A 1 196 ? -1.839 2.682 19.731 1.00 93.94 196 ILE A C 1
ATOM 1472 O O . ILE A 1 196 ? -2.325 3.806 19.664 1.00 93.94 196 ILE A O 1
ATOM 1476 N N . ILE A 1 197 ? -2.259 1.776 20.623 1.00 95.50 197 ILE A N 1
ATOM 1477 C CA . ILE A 1 197 ? -3.351 1.997 21.586 1.00 95.50 197 ILE A CA 1
ATOM 1478 C C . ILE A 1 197 ? -2.986 3.132 22.546 1.00 95.50 197 ILE A C 1
ATOM 1480 O O . ILE A 1 197 ? -3.743 4.092 22.703 1.00 95.50 197 ILE A O 1
ATOM 1484 N N . ARG A 1 198 ? -1.790 3.053 23.143 1.00 93.94 198 ARG A N 1
ATOM 1485 C CA . ARG A 1 198 ? -1.295 4.058 24.091 1.00 93.94 198 ARG A CA 1
ATOM 1486 C C . ARG A 1 198 ? -1.145 5.432 23.438 1.00 93.94 198 ARG A C 1
ATOM 1488 O O . ARG A 1 198 ? -1.596 6.426 23.999 1.00 93.94 198 ARG A O 1
ATOM 1495 N N . ASP A 1 199 ? -0.526 5.505 22.261 1.00 94.19 199 ASP A N 1
ATOM 1496 C CA . ASP A 1 199 ? -0.290 6.781 21.576 1.00 94.19 199 ASP A CA 1
ATOM 1497 C C . ASP A 1 199 ? -1.592 7.384 21.002 1.00 94.19 199 ASP A C 1
ATOM 1499 O O . ASP A 1 199 ? -1.663 8.604 20.839 1.00 94.19 199 ASP A O 1
ATOM 1503 N N . ASN A 1 200 ? -2.636 6.570 20.782 1.00 95.56 200 ASN A N 1
ATOM 1504 C CA . ASN A 1 200 ? -3.999 7.035 20.497 1.00 95.56 200 ASN A CA 1
ATOM 1505 C C . ASN A 1 200 ? -4.772 7.499 21.750 1.00 95.56 200 ASN A C 1
ATOM 1507 O O . ASN A 1 200 ? -5.891 7.993 21.631 1.00 95.56 200 ASN A O 1
ATOM 1511 N N . LYS A 1 201 ? -4.195 7.360 22.953 1.00 96.19 201 LYS A N 1
ATOM 1512 C CA . LYS A 1 201 ? -4.849 7.624 24.251 1.00 96.19 201 LYS A CA 1
ATOM 1513 C C . LYS A 1 201 ? -6.083 6.751 24.509 1.00 96.19 201 LYS A C 1
ATOM 1515 O O . LYS A 1 201 ? -6.993 7.154 25.228 1.00 96.19 201 LYS A O 1
ATOM 1520 N N . SER A 1 202 ? -6.118 5.561 23.922 1.00 96.62 202 SER A N 1
ATOM 1521 C CA . SER A 1 202 ? -7.185 4.588 24.142 1.00 96.62 202 SER A CA 1
ATOM 1522 C C . SER A 1 202 ? -6.906 3.732 25.375 1.00 96.62 202 SER A C 1
ATOM 1524 O O . SER A 1 202 ? -5.753 3.463 25.711 1.00 96.62 202 SER A O 1
ATOM 1526 N N . SER A 1 203 ? -7.973 3.275 26.030 1.00 94.81 203 SER A N 1
ATOM 1527 C CA . SER A 1 203 ? -7.908 2.338 27.157 1.00 94.81 203 SER A CA 1
ATOM 1528 C C . SER A 1 203 ? -8.495 0.988 26.752 1.00 94.81 203 SER A C 1
ATOM 1530 O O . SER A 1 203 ? -9.502 0.938 26.048 1.00 94.81 203 SER A O 1
ATOM 1532 N N . ILE A 1 204 ? -7.854 -0.099 27.186 1.00 97.06 204 ILE A N 1
ATOM 1533 C CA . ILE A 1 204 ? -8.284 -1.467 26.878 1.00 97.06 204 ILE A CA 1
ATOM 1534 C C . ILE A 1 204 ? -9.348 -1.891 27.889 1.00 97.06 204 ILE A C 1
ATOM 1536 O O . ILE A 1 204 ? -9.078 -1.940 29.089 1.00 97.06 204 ILE A O 1
ATOM 1540 N N . LYS A 1 205 ? -10.538 -2.241 27.403 1.00 97.38 205 LYS A N 1
ATOM 1541 C CA . LYS A 1 205 ? -11.573 -2.921 28.181 1.00 97.38 205 LYS A CA 1
ATOM 1542 C C . LYS A 1 205 ? -11.413 -4.429 28.001 1.00 97.38 205 LYS A C 1
ATOM 1544 O O . LYS A 1 205 ? -11.525 -4.936 26.886 1.00 97.38 205 LYS A O 1
ATOM 1549 N N . MET A 1 206 ? -11.175 -5.145 29.095 1.00 97.75 206 MET A N 1
ATOM 1550 C CA . MET A 1 206 ? -11.178 -6.607 29.068 1.00 97.75 206 MET A CA 1
ATOM 1551 C C . MET A 1 206 ? -12.614 -7.118 28.961 1.00 97.75 206 MET A C 1
ATOM 1553 O O . MET A 1 206 ? -13.477 -6.699 29.733 1.00 97.75 206 MET A O 1
ATOM 1557 N N . VAL A 1 207 ? -12.861 -8.011 28.006 1.00 97.94 207 VAL A N 1
ATOM 1558 C CA . VAL A 1 207 ? -14.172 -8.618 27.751 1.00 97.94 207 VAL A CA 1
ATOM 1559 C C . VAL A 1 207 ? -14.064 -10.149 27.725 1.00 97.94 207 VAL A C 1
ATOM 1561 O O . VAL A 1 207 ? -12.990 -10.689 27.417 1.00 97.94 207 VAL A O 1
ATOM 1564 N N . PRO A 1 208 ? -15.147 -10.882 28.046 1.00 97.69 208 PRO A N 1
ATOM 1565 C CA . PRO A 1 208 ? -15.192 -12.329 27.860 1.00 97.69 208 PRO A CA 1
ATOM 1566 C C . PRO A 1 208 ? -14.920 -12.716 26.401 1.00 97.69 208 PRO A C 1
ATOM 1568 O O . PRO A 1 208 ? -15.289 -11.984 25.482 1.00 97.69 208 PRO A O 1
ATOM 1571 N N . LEU A 1 209 ? -14.325 -13.892 26.181 1.00 97.25 209 LEU A N 1
ATOM 1572 C CA . LEU A 1 209 ? -13.985 -14.379 24.837 1.00 97.25 209 LEU A CA 1
ATOM 1573 C C . LEU A 1 209 ? -15.202 -14.400 23.895 1.00 97.25 209 LEU A C 1
ATOM 1575 O O . LEU A 1 209 ? -15.102 -13.955 22.759 1.00 97.25 209 LEU A O 1
ATOM 1579 N N . ALA A 1 210 ? -16.371 -14.811 24.393 1.00 97.19 210 ALA A N 1
ATOM 1580 C CA . ALA A 1 210 ? -17.606 -14.833 23.608 1.00 97.19 210 ALA A CA 1
ATOM 1581 C C . ALA A 1 210 ? -18.025 -13.442 23.089 1.00 97.19 210 ALA A C 1
ATOM 1583 O O . ALA A 1 210 ? -18.494 -13.323 21.960 1.00 97.19 210 ALA A O 1
ATOM 1584 N N . GLU A 1 211 ? -17.825 -12.381 23.881 1.00 97.00 211 GLU A N 1
ATOM 1585 C CA . GLU A 1 211 ? -18.082 -11.005 23.437 1.00 97.00 211 GLU A CA 1
ATOM 1586 C C . GLU A 1 211 ? -17.037 -10.582 22.395 1.00 97.00 211 GLU A C 1
ATOM 1588 O O . GLU A 1 211 ? -17.393 -10.049 21.348 1.00 97.00 211 GLU A O 1
ATOM 1593 N N . TYR A 1 212 ? -15.755 -10.878 22.626 1.00 97.12 212 TYR A N 1
ATOM 1594 C CA . TYR A 1 212 ? -14.682 -10.580 21.672 1.00 97.12 212 TYR A CA 1
ATOM 1595 C C . TYR A 1 212 ? -14.904 -11.245 20.301 1.00 97.12 212 TYR A C 1
ATOM 1597 O O . TYR A 1 212 ? -14.700 -10.623 19.253 1.00 97.12 212 TYR A O 1
ATOM 1605 N N . ASP A 1 213 ? -15.351 -12.500 20.295 1.00 96.25 213 ASP A N 1
ATOM 1606 C CA . ASP A 1 213 ? -15.590 -13.282 19.081 1.00 96.25 213 ASP A CA 1
ATOM 1607 C C . ASP A 1 213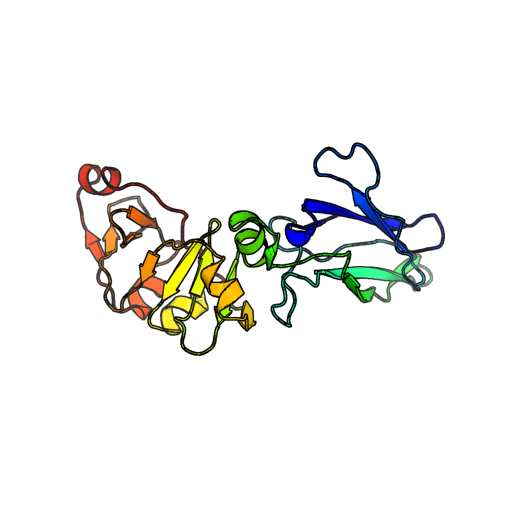 ? -16.874 -12.878 18.353 1.00 96.25 213 ASP A C 1
ATOM 1609 O O . ASP A 1 213 ? -16.957 -13.060 17.139 1.00 96.25 213 ASP A O 1
ATOM 1613 N N . SER A 1 214 ? -17.822 -12.238 19.048 1.00 96.75 214 SER A N 1
ATOM 1614 C CA . SER A 1 214 ? -19.062 -11.742 18.438 1.00 96.75 214 SER A CA 1
ATOM 1615 C C . SER A 1 214 ? -18.852 -10.612 17.422 1.00 96.75 214 SER A C 1
ATOM 1617 O O . SER A 1 214 ? -19.674 -10.433 16.523 1.00 96.75 214 SER A O 1
ATOM 1619 N N . TYR A 1 215 ? -17.747 -9.863 17.524 1.00 96.62 215 TYR A N 1
ATOM 1620 C CA . TYR A 1 215 ? -17.437 -8.780 16.590 1.00 96.62 215 TYR A CA 1
ATOM 1621 C C . TYR A 1 215 ? -16.766 -9.303 15.306 1.00 96.62 215 TYR A C 1
ATOM 1623 O O . TYR A 1 215 ? -15.782 -10.050 15.401 1.00 96.62 215 TYR A O 1
ATOM 1631 N N . PRO A 1 216 ? -17.202 -8.861 14.107 1.00 96.44 216 PRO A N 1
ATOM 1632 C CA . PRO A 1 216 ? -16.528 -9.154 12.843 1.00 96.44 216 PRO A CA 1
ATOM 1633 C C . PRO A 1 216 ? -15.067 -8.700 12.843 1.00 96.44 216 PRO A C 1
ATOM 1635 O O . PRO A 1 216 ? -14.760 -7.580 13.251 1.00 96.44 216 PRO A O 1
ATOM 1638 N N . THR A 1 217 ? -14.166 -9.545 12.343 1.00 94.12 217 THR A N 1
ATOM 1639 C CA . THR A 1 217 ? -12.736 -9.222 12.229 1.00 94.12 217 THR A CA 1
ATOM 1640 C C . THR A 1 217 ? -12.446 -8.456 10.943 1.00 94.12 217 THR A C 1
ATOM 1642 O O . THR A 1 217 ? -12.808 -8.899 9.853 1.00 94.12 217 THR A O 1
ATOM 1645 N N . LYS A 1 218 ? -11.753 -7.324 11.063 1.00 93.81 218 LYS A N 1
ATOM 1646 C CA . LYS A 1 218 ? -11.100 -6.632 9.945 1.00 93.81 218 LYS A CA 1
ATOM 1647 C C . LYS A 1 218 ? -9.617 -6.987 9.902 1.00 93.81 218 LYS A C 1
ATOM 1649 O O . LYS A 1 218 ? -9.110 -7.712 10.756 1.00 93.81 218 LYS A O 1
ATOM 1654 N N . HIS A 1 219 ? -8.924 -6.505 8.875 1.00 90.75 219 HIS A N 1
ATOM 1655 C CA . HIS A 1 219 ? -7.496 -6.749 8.737 1.00 90.75 219 HIS A CA 1
ATOM 1656 C C . HIS A 1 219 ? -6.726 -6.203 9.948 1.00 90.75 219 HIS A C 1
ATOM 1658 O O . HIS A 1 219 ? -7.065 -5.152 10.498 1.00 90.75 219 HIS A O 1
ATOM 1664 N N . SER A 1 220 ? -5.694 -6.932 10.370 1.00 92.25 220 SER A N 1
ATOM 1665 C CA . SER A 1 220 ? -4.880 -6.521 11.511 1.00 92.25 220 SER A CA 1
ATOM 1666 C C . SER A 1 220 ? -4.030 -5.304 11.161 1.00 92.25 220 SER A C 1
ATOM 1668 O O . SER A 1 220 ? -3.436 -5.218 10.092 1.00 92.25 220 SER A O 1
ATOM 1670 N N . LEU A 1 221 ? -3.915 -4.379 12.101 1.00 93.62 221 LEU A N 1
ATOM 1671 C CA . LEU A 1 221 ? -3.010 -3.247 12.021 1.00 93.62 221 LEU A CA 1
ATOM 1672 C C . LEU A 1 221 ? -1.623 -3.688 12.499 1.00 93.62 221 LEU A C 1
ATOM 1674 O O . LEU A 1 221 ? -1.350 -3.774 13.704 1.00 93.62 221 LEU A O 1
ATOM 1678 N N . TYR A 1 222 ? -0.754 -3.995 11.539 1.00 91.75 222 TYR A N 1
ATOM 1679 C CA . TYR A 1 222 ? 0.625 -4.383 11.805 1.00 91.75 222 TYR A CA 1
ATOM 1680 C C . TYR A 1 222 ? 1.512 -3.160 12.003 1.00 91.75 222 TYR A C 1
ATOM 1682 O O . TYR A 1 222 ? 1.542 -2.246 11.184 1.00 91.75 222 TYR A O 1
ATOM 1690 N N . LEU A 1 223 ? 2.247 -3.157 13.111 1.00 89.06 223 LEU A N 1
ATOM 1691 C CA . LEU A 1 223 ? 3.198 -2.103 13.410 1.00 89.06 223 LEU A CA 1
ATOM 1692 C C . LEU A 1 223 ? 4.498 -2.321 12.622 1.00 89.06 223 LEU A C 1
ATOM 16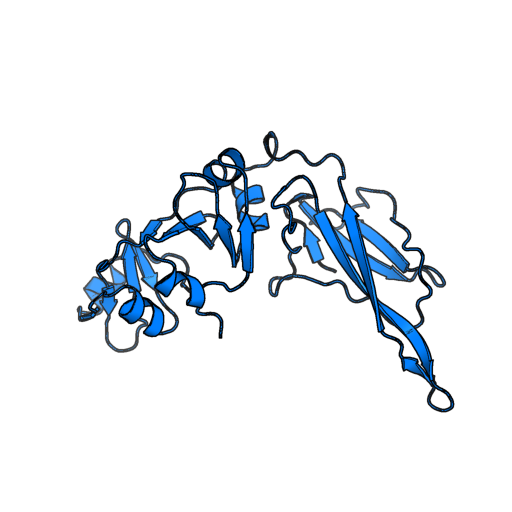94 O O . LEU A 1 223 ? 5.114 -3.382 12.731 1.00 89.06 223 LEU A O 1
ATOM 1698 N N . VAL A 1 224 ? 4.950 -1.297 11.901 1.00 86.75 224 VAL A N 1
ATOM 1699 C CA . VAL A 1 224 ? 6.293 -1.231 11.320 1.00 86.75 224 VAL A CA 1
ATOM 1700 C C . VAL A 1 224 ? 7.309 -0.865 12.407 1.00 86.75 224 VAL A C 1
ATOM 1702 O O . VAL A 1 224 ? 7.087 0.052 13.205 1.00 86.75 224 VAL A O 1
ATOM 1705 N N . GLN A 1 225 ? 8.410 -1.617 12.473 1.00 63.78 225 GLN A N 1
ATOM 1706 C CA . GLN A 1 225 ? 9.520 -1.371 13.404 1.00 63.78 225 GLN A CA 1
ATOM 1707 C C . GLN A 1 225 ? 10.461 -0.298 12.845 1.00 63.78 225 GLN A C 1
ATOM 1709 O O . GLN A 1 225 ? 10.719 -0.278 11.621 1.00 63.78 225 GLN A O 1
#

Organism: NCBI:txid1123042

pLDDT: mean 92.47, std 5.58, range [63.78, 98.06]

Secondary structure (DSSP, 8-state):
-EEETTTTEEEEEEE-SSSEEEEEE-TT--S-SS--EEESS--SEEEEE---TTSBPPPPTT--TT-EEEEEEEEEEE-TTT--EEEEEEEEEEE-SS--GGGS-HHHHHHHHTT-EEE-TTS-EEEEETTEEEEES-HHHHTTT-S-EEE--HHHHHHSPEEEEE-TT--EEE-TTS--EEEETTEEEEBSSTHHHHHTT--EEE--HHHHHHSPB---BPPP-